Protein AF-A0A1Z9J5F0-F1 (afdb_monomer_lite)

pLDDT: mean 82.69, std 20.91, range [26.22, 98.06]

Radius of gyration: 30.13 Å; chains: 1; bounding box: 79×42×79 Å

Sequence (235 aa):
MGNRRIHLRPSEAAEQGWLNKGQLKAIGLMPGDETPVAGTVWQGQGWYAVFDPETCVPWQRLPGPAQKRRMECAERAKNLLAGDPVILDLETTGLGPSAEIVEIGAVDANGRVLMESLVCPVGAIELEATEVHGLSLEDVRTAPTWSELASDFASLIQDSPVVAYNVAFELRILKQTASLAGVESPVVGSSECVMDLFFALEWRAEAIRRLSVDLVGRCRCNVPCSFRAASQSPL

Secondary structure (DSSP, 8-state):
------SB-HHHHHHTT-B-HHHHHHTTEE--TT----EEEE-SS-EEEEB-GGGPEE---PPPHHHHHHHHHHHHHHHHHHT-PEEEEEEES-SSTT--EEEEEEE-TT--EEEEEE-B-SSPPPHHHHHHH---HHHHTTSPBHHHHHHHHHHHHTTS-EEETTHHHHHHHHHHHHHHHTSPPP---SEEEHHHHHHHH-S--HHHHHHHHHHHHS---SS------------

Foldseek 3Di:
DDDDDQADAPVRCVVVVWAFQVRQVVVQWHADPPFDFPGWHDDPVGIGTTGDSVSTDGHDDDDDPLRVLQVVLVVVVVVQLVQFAKEWDFQWLDQDLLIATQWIFIATLVLHTPDTFGAQAPDARDVVSCVQFVDHNVNRVPTHHCVVCVVVVLVSQVRHEYEYQAVVSVQSNQCSSCVRVVHDRRDHDHYDHLPSSPVSNPPDDPSSVCSVCSSVPPSDDPDPDPPDPPDPDDD

Structure (mmCIF, N/CA/C/O backbone):
data_AF-A0A1Z9J5F0-F1
#
_entry.id   AF-A0A1Z9J5F0-F1
#
loop_
_atom_site.group_PDB
_atom_site.id
_atom_site.type_symbol
_atom_site.label_atom_id
_atom_site.label_alt_id
_atom_site.label_comp_id
_atom_site.label_asym_id
_atom_site.label_entity_id
_atom_site.label_seq_id
_atom_site.pdbx_PDB_ins_code
_atom_site.Cartn_x
_atom_site.Cartn_y
_atom_site.Cartn_z
_atom_site.occupancy
_atom_site.B_iso_or_equiv
_atom_site.auth_seq_id
_atom_site.auth_comp_id
_atom_site.auth_asym_id
_atom_site.auth_atom_id
_atom_site.pdbx_PDB_model_num
ATOM 1 N N . MET A 1 1 ? 53.946 9.174 -46.819 1.00 49.88 1 MET A N 1
ATOM 2 C CA . MET A 1 1 ? 52.788 8.312 -46.493 1.00 49.88 1 MET A CA 1
ATOM 3 C C . MET A 1 1 ? 51.533 9.137 -46.717 1.00 49.88 1 MET A C 1
ATOM 5 O O . MET A 1 1 ? 51.409 10.186 -46.102 1.00 49.88 1 MET A O 1
ATOM 9 N N . GLY A 1 2 ? 50.696 8.758 -47.687 1.00 53.44 2 GLY A N 1
ATOM 10 C CA . GLY A 1 2 ? 49.498 9.525 -48.045 1.00 53.44 2 GLY A CA 1
ATOM 11 C C . GLY A 1 2 ? 48.495 9.556 -46.894 1.00 53.44 2 GLY A C 1
ATOM 12 O O . GLY A 1 2 ? 48.336 8.559 -46.193 1.00 53.44 2 GLY A O 1
ATOM 13 N N . ASN A 1 3 ? 47.848 10.703 -46.693 1.00 58.31 3 ASN A N 1
ATOM 14 C CA . ASN A 1 3 ? 46.854 10.905 -45.645 1.00 58.31 3 ASN A CA 1
ATOM 15 C C . ASN A 1 3 ? 45.679 9.935 -45.868 1.00 58.31 3 ASN A C 1
ATOM 17 O O . ASN A 1 3 ? 44.885 10.115 -46.795 1.00 58.31 3 ASN A O 1
ATOM 21 N N . ARG A 1 4 ? 45.621 8.850 -45.086 1.00 71.94 4 ARG A N 1
ATOM 22 C CA . ARG A 1 4 ? 44.588 7.821 -45.234 1.00 71.94 4 ARG A CA 1
ATOM 23 C C . ARG A 1 4 ? 43.290 8.402 -44.693 1.00 71.94 4 ARG A C 1
ATOM 25 O O . ARG A 1 4 ? 43.210 8.777 -43.527 1.00 71.94 4 ARG A O 1
ATOM 32 N N . ARG A 1 5 ? 42.287 8.519 -45.560 1.00 79.56 5 ARG A N 1
ATOM 33 C CA . ARG A 1 5 ? 40.969 9.025 -45.180 1.00 79.56 5 ARG A CA 1
ATOM 34 C C . ARG A 1 5 ? 40.379 8.101 -44.108 1.00 79.56 5 ARG A C 1
ATOM 36 O O . ARG A 1 5 ? 40.275 6.902 -44.337 1.00 79.56 5 ARG A O 1
ATOM 43 N N . ILE A 1 6 ? 40.037 8.667 -42.952 1.00 85.00 6 ILE A N 1
ATOM 44 C CA . ILE A 1 6 ? 39.535 7.923 -41.782 1.00 85.00 6 ILE A CA 1
ATOM 45 C C . ILE A 1 6 ? 38.056 7.545 -41.955 1.00 85.00 6 ILE A C 1
ATOM 47 O O . ILE A 1 6 ? 37.641 6.470 -41.535 1.00 85.00 6 ILE A O 1
ATOM 51 N N . HIS A 1 7 ? 37.270 8.417 -42.594 1.00 92.31 7 HIS A N 1
ATOM 52 C CA . HIS A 1 7 ? 35.833 8.235 -42.786 1.00 92.31 7 HIS A CA 1
ATOM 53 C C . HIS A 1 7 ? 35.480 7.960 -44.247 1.00 92.31 7 HIS A C 1
ATOM 55 O O . HIS A 1 7 ? 36.013 8.591 -45.165 1.00 92.31 7 HIS A O 1
ATOM 61 N N . LEU A 1 8 ? 34.521 7.066 -44.434 1.00 92.31 8 LEU A N 1
ATOM 62 C CA . LEU A 1 8 ? 33.893 6.750 -45.704 1.00 92.31 8 LEU A CA 1
ATOM 63 C C . LEU A 1 8 ? 32.935 7.865 -46.137 1.00 92.31 8 LEU A C 1
ATOM 65 O O . LEU A 1 8 ? 32.411 8.640 -45.327 1.00 92.31 8 LEU A O 1
ATOM 69 N N . ARG A 1 9 ? 32.666 7.913 -47.437 1.00 92.19 9 ARG A N 1
ATOM 70 C CA . ARG A 1 9 ? 31.506 8.592 -48.013 1.00 92.19 9 ARG A CA 1
ATOM 71 C C . ARG A 1 9 ? 30.262 7.719 -47.829 1.00 92.19 9 ARG A C 1
ATOM 73 O O . ARG A 1 9 ? 30.380 6.495 -47.817 1.00 92.19 9 ARG A O 1
ATOM 80 N N . PRO A 1 10 ? 29.058 8.312 -47.785 1.00 92.44 10 PRO A N 1
ATOM 81 C CA . PRO A 1 10 ? 27.820 7.536 -47.737 1.00 92.44 10 PRO A CA 1
ATOM 82 C C . PRO A 1 10 ? 27.694 6.506 -48.870 1.00 92.44 10 PRO A C 1
ATOM 84 O O . PRO A 1 10 ? 27.234 5.397 -48.629 1.00 92.44 10 PRO A O 1
ATOM 87 N N . SER A 1 11 ? 28.156 6.839 -50.081 1.00 93.12 11 SER A N 1
ATOM 88 C CA . SER A 1 11 ? 28.159 5.912 -51.221 1.00 93.12 11 SER A CA 1
ATOM 89 C C . SER A 1 11 ? 29.102 4.723 -51.017 1.00 93.12 11 SER A C 1
ATOM 91 O O . SER A 1 11 ? 28.722 3.601 -51.314 1.00 93.12 11 SER A O 1
ATOM 93 N N . GLU A 1 12 ? 30.292 4.955 -50.450 1.00 94.00 12 GLU A N 1
ATOM 94 C CA . GLU A 1 12 ? 31.290 3.907 -50.185 1.00 94.00 12 GLU A CA 1
ATOM 95 C C . GLU A 1 12 ? 30.763 2.893 -49.151 1.00 94.00 12 GLU A C 1
ATOM 97 O O . GLU A 1 12 ? 30.986 1.697 -49.292 1.00 94.00 12 GLU A O 1
ATOM 102 N N . ALA A 1 13 ? 30.020 3.347 -48.133 1.00 92.25 13 ALA A N 1
ATOM 103 C CA . ALA A 1 13 ? 29.360 2.446 -47.183 1.00 92.25 13 ALA A CA 1
ATOM 104 C C . ALA A 1 13 ? 28.174 1.691 -47.810 1.00 92.25 13 ALA A C 1
ATOM 106 O O . ALA A 1 13 ? 27.991 0.506 -47.538 1.00 92.25 13 ALA A O 1
ATOM 107 N N . ALA A 1 14 ? 27.393 2.354 -48.670 1.00 92.50 14 ALA A N 1
ATOM 108 C CA . ALA A 1 14 ? 26.256 1.741 -49.353 1.00 92.50 14 ALA A CA 1
ATOM 109 C C . ALA A 1 14 ? 26.679 0.650 -50.354 1.00 92.50 14 ALA A C 1
ATOM 111 O O . ALA A 1 14 ? 26.005 -0.370 -50.450 1.00 92.50 14 ALA A O 1
ATOM 112 N N . GLU A 1 15 ? 27.803 0.830 -51.056 1.00 95.75 15 GLU A N 1
ATOM 113 C CA . GLU A 1 15 ? 28.385 -0.182 -51.956 1.00 95.75 15 GLU A CA 1
ATOM 114 C C . GLU A 1 15 ? 28.770 -1.473 -51.218 1.00 95.75 15 GLU A C 1
ATOM 116 O O . GLU A 1 15 ? 28.642 -2.558 -51.779 1.00 95.75 15 GLU A O 1
ATOM 121 N N . GLN A 1 16 ? 29.187 -1.364 -49.953 1.00 94.81 16 GLN A N 1
ATOM 122 C CA . GLN A 1 16 ? 29.483 -2.507 -49.080 1.00 94.81 16 GLN A CA 1
ATOM 123 C C . GLN A 1 16 ? 28.228 -3.090 -48.406 1.00 94.81 16 GLN A C 1
ATOM 125 O O . GLN A 1 16 ? 28.328 -4.035 -47.631 1.00 94.81 16 GLN A O 1
ATOM 130 N N . GLY A 1 17 ? 27.046 -2.506 -48.636 1.00 95.56 17 GLY A N 1
ATOM 131 C CA . GLY A 1 17 ? 25.810 -2.896 -47.953 1.00 95.56 17 GLY A CA 1
ATOM 132 C C . GLY A 1 17 ? 25.781 -2.552 -46.459 1.00 95.56 17 GLY A C 1
ATOM 133 O O . GLY A 1 17 ? 24.906 -3.029 -45.739 1.00 95.56 17 GLY A O 1
ATOM 134 N N . TRP A 1 18 ? 26.710 -1.725 -45.969 1.00 97.44 18 TRP A N 1
ATOM 135 C CA . TRP A 1 18 ? 26.792 -1.376 -44.553 1.00 97.44 18 TRP A CA 1
ATOM 136 C C . TRP A 1 18 ? 25.775 -0.307 -44.175 1.00 97.44 18 TRP A C 1
ATOM 138 O O . TRP A 1 18 ? 25.607 0.708 -44.855 1.00 97.44 18 TRP A O 1
ATOM 148 N N . LEU A 1 19 ? 25.120 -0.518 -43.039 1.00 97.44 19 LEU A N 1
ATOM 149 C CA . LEU A 1 19 ? 23.975 0.267 -42.601 1.00 97.44 19 LEU A CA 1
ATOM 150 C C . LEU A 1 19 ? 24.259 0.967 -41.274 1.00 97.44 19 LEU A C 1
ATOM 152 O O . LEU A 1 19 ? 24.934 0.441 -40.390 1.00 97.44 19 LEU A O 1
ATOM 156 N N . ASN A 1 20 ? 23.710 2.166 -41.100 1.00 96.31 20 ASN A N 1
ATOM 157 C CA . ASN A 1 20 ? 23.696 2.823 -39.795 1.00 96.31 20 ASN A CA 1
ATOM 158 C C . ASN A 1 20 ? 22.591 2.244 -38.887 1.00 96.31 20 ASN A C 1
ATOM 160 O O . ASN A 1 20 ? 21.696 1.528 -39.336 1.00 96.31 20 ASN A O 1
ATOM 164 N N . LYS A 1 21 ? 22.605 2.606 -37.595 1.00 95.19 21 LYS A N 1
ATOM 165 C CA . LYS A 1 21 ? 21.620 2.113 -36.608 1.00 95.19 21 LYS A CA 1
ATOM 166 C C . LYS A 1 21 ? 20.159 2.371 -37.004 1.00 95.19 21 LYS A C 1
ATOM 168 O O . LYS A 1 21 ? 19.296 1.557 -36.693 1.00 95.19 21 LYS A O 1
ATOM 173 N N . GLY A 1 22 ? 19.866 3.489 -37.672 1.00 94.25 22 GLY A N 1
ATOM 174 C CA . GLY A 1 22 ? 18.510 3.819 -38.122 1.00 94.25 22 GLY A CA 1
ATOM 175 C C . GLY A 1 22 ? 18.033 2.914 -39.258 1.00 94.25 22 GLY A C 1
ATOM 176 O O . GLY A 1 22 ? 16.908 2.422 -39.219 1.00 94.25 22 GLY A O 1
ATOM 177 N N . GLN A 1 23 ? 18.907 2.650 -40.229 1.00 95.75 23 GLN A N 1
ATOM 178 C CA . GLN A 1 23 ? 18.643 1.742 -41.347 1.00 95.75 23 GLN A CA 1
ATOM 179 C C . GLN A 1 23 ? 18.509 0.286 -40.880 1.00 95.75 23 GLN A C 1
ATOM 181 O O . GLN A 1 23 ? 17.567 -0.389 -41.281 1.00 95.75 23 GLN A O 1
ATOM 186 N N . LEU A 1 24 ? 19.382 -0.172 -39.973 1.00 96.38 24 LEU A N 1
ATOM 187 C CA . LEU A 1 24 ? 19.285 -1.505 -39.361 1.00 96.38 24 LEU A CA 1
ATOM 188 C C . LEU A 1 24 ? 17.958 -1.681 -38.621 1.00 96.38 24 LEU A C 1
ATOM 190 O O . LEU A 1 24 ? 17.252 -2.666 -38.823 1.00 96.38 24 LEU A O 1
ATOM 194 N N . LYS A 1 25 ? 17.561 -0.680 -37.827 1.00 93.75 25 LYS A N 1
ATOM 195 C CA . LYS A 1 25 ? 16.287 -0.710 -37.104 1.00 93.75 25 LYS A CA 1
ATOM 196 C C . LYS A 1 25 ? 15.088 -0.854 -38.045 1.00 93.75 25 LYS A C 1
ATOM 198 O O . LYS A 1 25 ? 14.136 -1.548 -37.699 1.00 93.75 25 LYS A O 1
ATOM 203 N N . ALA A 1 26 ? 15.128 -0.217 -39.218 1.00 94.44 26 ALA A N 1
ATOM 204 C CA . ALA A 1 26 ? 14.057 -0.295 -40.212 1.00 94.44 26 ALA A CA 1
ATOM 205 C C . ALA A 1 26 ? 13.875 -1.708 -40.795 1.00 94.44 26 ALA A C 1
ATOM 207 O O . ALA A 1 26 ? 12.770 -2.052 -41.201 1.00 94.44 26 ALA A O 1
ATOM 208 N N . ILE A 1 27 ? 14.928 -2.532 -40.779 1.00 94.75 27 ILE A N 1
ATOM 209 C CA . ILE A 1 27 ? 14.895 -3.940 -41.206 1.00 94.75 27 ILE A CA 1
ATOM 210 C C . ILE A 1 27 ? 14.852 -4.921 -40.025 1.00 94.75 27 ILE A C 1
ATOM 212 O O . ILE A 1 27 ? 15.059 -6.117 -40.203 1.00 94.75 27 ILE A O 1
ATOM 216 N N . GLY A 1 28 ? 14.580 -4.431 -38.811 1.00 93.69 28 GLY A N 1
ATOM 217 C CA . GLY A 1 28 ? 14.465 -5.273 -37.622 1.00 93.69 28 GLY A CA 1
ATOM 218 C C . GLY A 1 28 ? 15.797 -5.817 -37.107 1.00 93.69 28 GLY A C 1
ATOM 219 O O . GLY A 1 28 ? 15.803 -6.865 -36.471 1.00 93.69 28 GLY A O 1
ATOM 220 N N . LEU A 1 29 ? 16.909 -5.117 -37.346 1.00 96.00 29 LEU A N 1
ATOM 221 C CA . LEU A 1 29 ? 18.244 -5.453 -36.843 1.00 96.00 29 LEU A CA 1
ATOM 222 C C . LEU A 1 29 ? 18.824 -4.328 -35.974 1.00 96.00 29 LEU A C 1
ATOM 224 O O . LEU A 1 29 ? 18.403 -3.171 -36.037 1.00 96.00 29 LEU A O 1
ATOM 228 N N . MET A 1 30 ? 19.810 -4.662 -35.147 1.00 95.94 30 MET A N 1
ATOM 229 C CA . MET A 1 30 ? 20.590 -3.705 -34.360 1.00 95.94 30 MET A CA 1
ATOM 230 C C . MET A 1 30 ? 21.989 -4.283 -34.094 1.00 95.94 30 MET A C 1
ATOM 232 O O . MET A 1 30 ? 22.104 -5.499 -33.938 1.00 95.94 30 MET A O 1
ATOM 236 N N . PRO A 1 31 ? 23.055 -3.466 -34.005 1.00 95.19 31 PRO A N 1
ATOM 237 C CA . PRO A 1 31 ? 24.319 -3.952 -33.462 1.00 95.19 31 PRO A CA 1
ATOM 238 C C . PRO A 1 31 ? 24.122 -4.368 -31.997 1.00 95.19 31 PRO A C 1
ATOM 240 O O . PRO A 1 31 ? 23.564 -3.598 -31.210 1.00 95.19 31 PRO A O 1
ATOM 243 N N . GLY A 1 32 ? 24.551 -5.582 -31.657 1.00 90.38 32 GLY A N 1
ATOM 244 C CA . GLY A 1 32 ? 24.649 -6.057 -30.279 1.00 90.38 32 GLY A C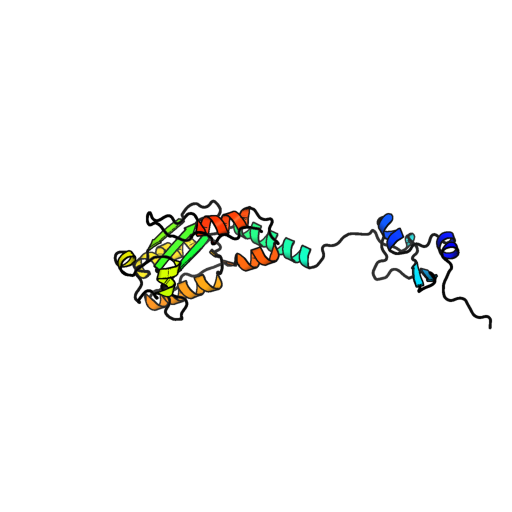A 1
ATOM 245 C C . GLY A 1 32 ? 25.894 -5.506 -29.583 1.00 90.38 32 GLY A C 1
ATOM 246 O O . GLY A 1 32 ? 26.683 -4.779 -30.189 1.00 90.38 32 GLY A O 1
ATOM 247 N N . ASP A 1 33 ? 26.083 -5.876 -28.317 1.00 89.38 33 ASP A N 1
ATOM 248 C CA . ASP A 1 33 ? 27.192 -5.368 -27.495 1.00 89.38 33 ASP A CA 1
ATOM 249 C C . ASP A 1 33 ? 28.576 -5.740 -28.063 1.00 89.38 33 ASP A C 1
ATOM 251 O O . ASP A 1 33 ? 29.526 -4.973 -27.926 1.00 89.38 33 ASP A O 1
ATOM 255 N N . GLU A 1 34 ? 28.673 -6.876 -28.763 1.00 92.50 34 GLU A N 1
ATOM 256 C CA . GLU A 1 34 ? 29.910 -7.378 -29.380 1.00 92.50 34 GLU A CA 1
ATOM 257 C C . GLU A 1 34 ? 29.986 -7.143 -30.900 1.00 92.50 34 GLU A C 1
ATOM 259 O O . GLU A 1 34 ? 30.970 -7.523 -31.536 1.00 92.50 34 GLU A O 1
ATOM 264 N N . THR A 1 35 ? 28.969 -6.524 -31.516 1.00 94.38 35 THR A N 1
ATOM 265 C CA . THR A 1 35 ? 28.955 -6.324 -32.972 1.00 94.38 35 THR A CA 1
ATOM 266 C C . THR A 1 35 ? 30.050 -5.325 -33.380 1.00 94.38 35 THR A C 1
ATOM 268 O O . THR A 1 35 ? 30.014 -4.166 -32.948 1.00 94.38 35 THR A O 1
ATOM 271 N N . PRO A 1 36 ? 31.010 -5.717 -34.242 1.00 95.00 36 PRO A N 1
ATOM 272 C CA . PRO A 1 36 ? 32.092 -4.832 -34.647 1.00 95.00 36 PRO A CA 1
ATOM 273 C C . PRO A 1 36 ? 31.575 -3.691 -35.529 1.00 95.00 36 PRO A C 1
ATOM 275 O O . PRO A 1 36 ? 30.718 -3.872 -36.394 1.00 95.00 36 PRO A O 1
ATOM 278 N N . VAL A 1 37 ? 32.141 -2.498 -35.346 1.00 96.56 37 VAL A N 1
ATOM 279 C CA . VAL A 1 37 ? 31.910 -1.377 -36.264 1.00 96.56 37 VAL A CA 1
ATOM 280 C C . VAL A 1 37 ? 32.623 -1.682 -37.581 1.00 96.56 37 VAL A C 1
ATOM 282 O O . VAL A 1 37 ? 33.851 -1.749 -37.612 1.00 96.56 37 VAL A O 1
ATOM 285 N N . ALA A 1 38 ? 31.864 -1.833 -38.667 1.00 95.56 38 ALA A N 1
ATOM 286 C CA . ALA A 1 38 ? 32.417 -2.113 -39.992 1.00 95.56 38 ALA A CA 1
ATOM 287 C C . ALA A 1 38 ? 33.147 -0.889 -40.577 1.00 95.56 38 ALA A C 1
ATOM 289 O O . ALA A 1 38 ? 34.174 -1.011 -41.243 1.00 95.56 38 ALA A O 1
ATOM 290 N N . GLY A 1 39 ? 32.659 0.316 -40.266 1.00 95.19 39 GLY A N 1
ATOM 291 C CA . GLY A 1 39 ? 33.312 1.564 -40.644 1.00 95.19 39 GLY A CA 1
ATOM 292 C C . GLY A 1 39 ? 32.640 2.802 -40.059 1.00 95.19 39 GLY A C 1
ATOM 293 O O . GLY A 1 39 ? 31.664 2.726 -39.313 1.00 95.19 39 GLY A O 1
ATOM 294 N N . THR A 1 40 ? 33.156 3.976 -40.422 1.00 97.00 40 THR A N 1
ATOM 295 C CA . THR A 1 40 ? 32.545 5.264 -40.065 1.00 97.00 40 THR A CA 1
ATOM 296 C C . THR A 1 40 ? 32.342 6.117 -41.309 1.00 97.00 40 THR A C 1
ATOM 298 O O . THR A 1 40 ? 33.193 6.122 -42.192 1.00 97.00 40 THR A O 1
ATOM 301 N N . VAL A 1 41 ? 31.225 6.838 -41.387 1.00 96.12 41 VAL A N 1
ATOM 302 C CA . VAL A 1 41 ? 30.854 7.700 -42.520 1.00 96.12 41 VAL A CA 1
ATOM 303 C C . VAL A 1 41 ? 30.813 9.153 -42.068 1.00 96.12 41 VAL A C 1
ATOM 305 O O . VAL A 1 41 ? 30.230 9.447 -41.028 1.00 96.12 41 VAL A O 1
ATOM 308 N N . TRP A 1 42 ? 31.393 10.069 -42.848 1.00 94.62 42 TRP A N 1
ATOM 309 C CA . TRP A 1 42 ? 31.331 11.513 -42.582 1.00 94.62 42 TRP A CA 1
ATOM 310 C C . TRP A 1 42 ? 30.080 12.149 -43.205 1.00 94.62 42 TRP A C 1
ATOM 312 O O . TRP A 1 42 ? 29.775 11.912 -44.373 1.00 94.62 42 TRP A O 1
ATOM 322 N N . GLN A 1 43 ? 29.389 13.008 -42.452 1.00 90.88 43 GLN A N 1
ATOM 323 C CA . GLN A 1 43 ? 28.148 13.690 -42.854 1.00 90.88 43 GLN A CA 1
ATOM 324 C C . GLN A 1 43 ? 28.244 15.226 -42.808 1.00 90.88 43 GLN A C 1
ATOM 326 O O . GLN A 1 43 ? 27.267 15.925 -42.555 1.00 90.88 43 GLN A O 1
ATOM 331 N N . GLY A 1 44 ? 29.438 15.778 -43.013 1.00 88.75 44 GLY A N 1
ATOM 332 C CA . GLY A 1 44 ? 29.661 17.227 -43.069 1.00 88.75 44 GLY A CA 1
ATOM 333 C C . GLY A 1 44 ? 29.932 17.857 -41.704 1.00 88.75 44 GLY A C 1
ATOM 334 O O . GLY A 1 44 ? 30.938 18.543 -41.561 1.00 88.75 44 GLY A O 1
ATOM 335 N N . GLN A 1 45 ? 29.086 17.590 -40.704 1.00 88.56 45 GLN A N 1
ATOM 336 C CA . GLN A 1 45 ? 29.215 18.135 -39.336 1.00 88.56 45 GLN A CA 1
ATOM 337 C C . GLN A 1 45 ? 29.639 17.097 -38.282 1.00 88.56 45 GLN A C 1
ATOM 339 O O . GLN A 1 45 ? 29.660 17.382 -37.089 1.00 88.56 45 GLN A O 1
ATOM 344 N N . GLY A 1 46 ? 29.968 15.882 -38.711 1.00 91.06 46 GLY A N 1
ATOM 345 C CA . GLY A 1 46 ? 30.372 14.790 -37.834 1.00 91.06 46 GLY A CA 1
ATOM 346 C C . GLY A 1 46 ? 30.419 13.470 -38.588 1.00 91.06 46 GLY A C 1
ATOM 347 O O . GLY A 1 46 ? 30.256 13.441 -39.810 1.00 91.06 46 GLY A O 1
ATOM 348 N N . TRP A 1 47 ? 30.614 12.377 -37.859 1.00 94.56 47 TRP A N 1
ATOM 349 C CA . TRP A 1 47 ? 30.609 11.025 -38.406 1.00 94.56 47 TRP A CA 1
ATOM 350 C C . TRP A 1 47 ? 29.621 10.123 -37.664 1.00 94.56 47 TRP A C 1
ATOM 352 O O . TRP A 1 47 ? 29.245 10.401 -36.527 1.00 94.56 47 TRP A O 1
ATOM 362 N N . TYR A 1 48 ? 29.212 9.031 -38.307 1.00 95.38 48 TYR A N 1
ATOM 363 C CA . TYR A 1 48 ? 28.425 7.963 -37.690 1.00 95.38 48 TYR A CA 1
ATOM 364 C C . TYR A 1 48 ? 29.004 6.589 -38.029 1.00 95.38 48 TYR A C 1
ATOM 366 O O . TYR A 1 48 ? 29.653 6.413 -39.059 1.00 95.38 48 TYR A O 1
ATOM 374 N N . ALA A 1 49 ? 28.780 5.615 -37.148 1.00 96.94 49 ALA A N 1
ATOM 375 C CA . ALA A 1 49 ? 29.174 4.228 -37.370 1.00 96.94 49 ALA A CA 1
ATOM 376 C C . ALA A 1 49 ? 28.203 3.520 -38.326 1.00 96.94 49 ALA A C 1
ATOM 378 O O . ALA A 1 49 ? 26.984 3.711 -38.239 1.00 96.94 49 ALA A O 1
ATOM 379 N N . VAL A 1 50 ? 28.755 2.677 -39.194 1.00 97.19 50 VAL A N 1
ATOM 380 C CA . VAL A 1 50 ? 28.015 1.727 -40.028 1.00 97.19 50 VAL A CA 1
ATOM 381 C C . VAL A 1 50 ? 28.442 0.305 -39.686 1.00 97.19 50 VAL A C 1
ATOM 383 O O . VAL A 1 50 ? 29.576 0.072 -39.259 1.00 97.19 50 VAL A O 1
ATOM 386 N N . PHE A 1 51 ? 27.518 -0.630 -39.850 1.00 97.94 51 PHE A N 1
ATOM 387 C CA . PHE A 1 51 ? 27.678 -2.028 -39.479 1.00 97.94 51 PHE A CA 1
ATOM 388 C C . PHE A 1 51 ? 27.259 -2.916 -40.640 1.00 97.94 51 PHE A C 1
ATOM 390 O O . PHE A 1 51 ? 26.394 -2.545 -41.437 1.00 97.94 51 PHE A O 1
ATOM 397 N N . ASP A 1 52 ? 27.858 -4.096 -40.695 1.00 97.25 52 ASP A N 1
ATOM 398 C CA . ASP A 1 52 ? 27.429 -5.154 -41.591 1.00 97.25 52 ASP A CA 1
ATOM 399 C C . ASP A 1 52 ? 26.148 -5.805 -41.031 1.00 97.25 52 ASP A C 1
ATOM 401 O O . ASP A 1 52 ? 26.184 -6.311 -39.898 1.00 97.25 52 ASP A O 1
ATOM 405 N N . PRO A 1 53 ? 25.015 -5.790 -41.763 1.00 96.44 53 PRO A N 1
ATOM 406 C CA . PRO A 1 53 ? 23.778 -6.427 -41.320 1.00 96.44 53 PRO A CA 1
ATOM 407 C C . PRO A 1 53 ? 23.938 -7.906 -40.951 1.00 96.44 53 PRO A C 1
ATOM 409 O O . PRO A 1 53 ? 23.245 -8.358 -40.042 1.00 96.44 53 PRO A O 1
ATOM 412 N N . GLU A 1 54 ? 24.861 -8.642 -41.581 1.00 95.44 54 GLU A N 1
ATOM 413 C CA . GLU A 1 54 ? 25.100 -10.066 -41.290 1.00 95.44 54 GLU A CA 1
ATOM 414 C C . GLU A 1 54 ? 25.684 -10.294 -39.887 1.00 95.44 54 GLU A C 1
ATOM 416 O O . GLU A 1 54 ? 25.498 -11.351 -39.289 1.00 95.44 54 GLU A O 1
ATOM 421 N N . THR A 1 55 ? 26.356 -9.282 -39.334 1.00 95.62 55 THR A N 1
ATOM 422 C CA . THR A 1 55 ? 26.942 -9.310 -37.981 1.00 95.62 55 THR A CA 1
ATOM 423 C C . THR A 1 55 ? 26.014 -8.739 -36.905 1.00 95.62 55 THR A C 1
ATOM 425 O O . THR A 1 55 ? 26.347 -8.737 -35.714 1.00 95.62 55 THR A O 1
ATOM 428 N N . CYS A 1 56 ? 24.860 -8.208 -37.312 1.00 95.50 56 CYS A N 1
ATOM 429 C CA . CYS A 1 56 ? 23.884 -7.602 -36.417 1.00 95.50 56 CYS A CA 1
ATOM 430 C C . CYS A 1 56 ? 22.897 -8.643 -35.882 1.00 95.50 56 CYS A C 1
ATOM 432 O O . CYS A 1 56 ? 22.666 -9.692 -36.478 1.00 95.50 56 CYS A O 1
ATOM 434 N N . VAL A 1 57 ? 22.266 -8.324 -34.754 1.00 94.12 57 VAL A N 1
ATOM 435 C CA . VAL A 1 57 ? 21.275 -9.195 -34.115 1.00 94.12 57 VAL A CA 1
ATOM 436 C C . VAL A 1 57 ? 19.853 -8.699 -34.388 1.00 94.12 57 VAL A C 1
ATOM 438 O O . VAL A 1 57 ? 19.657 -7.497 -34.606 1.00 94.12 57 VAL A O 1
ATOM 441 N N . PRO A 1 58 ? 18.836 -9.583 -34.345 1.00 94.62 58 PRO A N 1
ATOM 442 C CA . PRO A 1 58 ? 17.438 -9.174 -34.399 1.00 94.62 58 PRO A CA 1
ATOM 443 C C . PRO A 1 58 ? 17.128 -8.092 -33.363 1.00 94.62 58 PRO A C 1
ATOM 445 O O . PRO A 1 58 ? 17.370 -8.256 -32.166 1.00 94.62 58 PRO A O 1
ATOM 448 N N . TRP A 1 59 ? 16.575 -6.971 -33.819 1.00 89.94 59 TRP A N 1
ATOM 449 C CA . TRP A 1 59 ? 16.182 -5.884 -32.942 1.00 89.94 59 TRP A CA 1
ATOM 450 C C . TRP A 1 59 ? 14.954 -6.290 -32.138 1.00 89.94 59 TRP A C 1
ATOM 452 O O . TRP A 1 59 ? 13.846 -6.413 -32.662 1.00 89.94 59 TRP A O 1
ATOM 462 N N . GLN A 1 60 ? 15.150 -6.444 -30.833 1.00 84.62 60 GLN A N 1
ATOM 463 C CA . GLN A 1 60 ? 14.073 -6.654 -29.881 1.00 84.62 60 GLN A CA 1
ATOM 464 C C . GLN A 1 60 ? 13.912 -5.413 -29.011 1.00 84.62 60 GLN A C 1
ATOM 466 O O . GLN A 1 60 ? 14.860 -4.919 -28.397 1.00 84.62 60 GLN A O 1
ATOM 471 N N . ARG A 1 61 ? 12.684 -4.896 -28.931 1.00 81.12 61 ARG A N 1
ATOM 472 C CA . ARG A 1 61 ? 12.368 -3.811 -28.004 1.00 81.12 61 ARG A CA 1
ATOM 473 C C . ARG A 1 61 ? 12.189 -4.388 -26.603 1.00 81.12 61 ARG A C 1
ATOM 475 O O . ARG A 1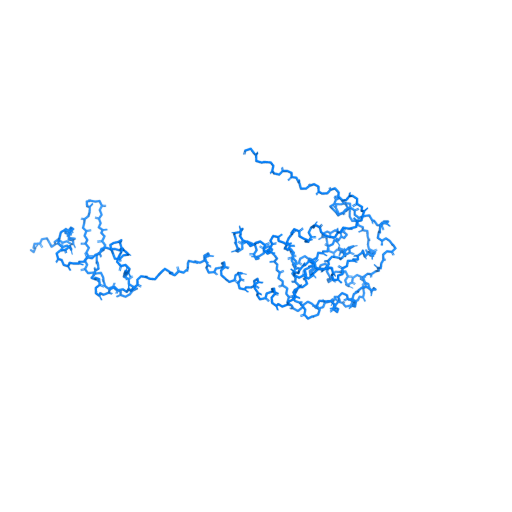 61 ? 11.106 -4.851 -26.256 1.00 81.12 61 ARG A O 1
ATOM 482 N N . LEU A 1 62 ? 13.239 -4.316 -25.794 1.00 81.75 62 LEU A N 1
ATOM 483 C CA . LEU A 1 62 ? 13.155 -4.649 -24.376 1.00 81.75 62 LEU A CA 1
ATOM 484 C C . LEU A 1 62 ? 12.452 -3.534 -23.580 1.00 81.75 62 LEU A C 1
ATOM 486 O O . LEU A 1 62 ? 12.568 -2.352 -23.924 1.00 81.75 62 LEU A O 1
ATOM 490 N N . PRO A 1 63 ? 11.722 -3.887 -22.510 1.00 84.38 63 PRO A N 1
ATOM 491 C CA . PRO A 1 63 ? 11.068 -2.913 -21.652 1.00 84.38 63 PRO A CA 1
ATOM 492 C C . PRO A 1 63 ? 12.108 -2.054 -20.929 1.00 84.38 63 PRO A C 1
ATOM 494 O O . PRO A 1 63 ? 13.029 -2.566 -20.285 1.00 84.38 63 PRO A O 1
ATOM 497 N N . GLY A 1 64 ? 11.940 -0.734 -21.007 1.00 86.12 64 GLY A N 1
ATOM 498 C CA . GLY A 1 64 ? 12.751 0.203 -20.229 1.00 86.12 64 GLY A CA 1
ATOM 499 C C . GLY A 1 64 ? 12.455 0.108 -18.722 1.00 86.12 64 GLY A C 1
ATOM 500 O O . GLY A 1 64 ? 11.446 -0.484 -18.332 1.00 86.12 64 GLY A O 1
ATOM 501 N N . PRO A 1 65 ? 13.269 0.735 -17.852 1.00 84.19 65 PRO A N 1
ATOM 502 C CA . PRO A 1 65 ? 13.117 0.636 -16.395 1.00 84.19 65 PRO A CA 1
ATOM 503 C C . PRO A 1 65 ? 11.718 0.997 -15.873 1.00 84.19 65 PRO A C 1
ATOM 505 O O . PRO A 1 65 ? 11.167 0.284 -15.043 1.00 84.19 65 PRO A O 1
ATOM 508 N N . ALA A 1 66 ? 11.099 2.058 -16.401 1.00 79.50 66 ALA A N 1
ATOM 509 C CA . ALA A 1 66 ? 9.737 2.442 -16.020 1.00 79.50 66 ALA A CA 1
ATOM 510 C C . ALA A 1 66 ? 8.689 1.389 -16.418 1.00 79.50 66 ALA A C 1
ATOM 512 O O . ALA A 1 66 ? 7.746 1.132 -15.677 1.00 79.50 66 ALA A O 1
ATOM 513 N N . GLN A 1 67 ? 8.868 0.746 -17.577 1.00 78.38 67 GLN A N 1
ATOM 514 C CA . GLN A 1 67 ? 7.985 -0.332 -18.011 1.00 78.38 67 GLN A CA 1
ATOM 515 C C . GLN A 1 67 ? 8.161 -1.577 -17.136 1.00 78.38 67 GLN A C 1
ATOM 517 O O . GLN A 1 67 ? 7.163 -2.205 -16.806 1.00 78.38 67 GLN A O 1
ATOM 522 N N . LYS A 1 68 ? 9.394 -1.903 -16.722 1.00 83.81 68 LYS A N 1
ATOM 523 C CA . LYS A 1 68 ? 9.661 -2.997 -15.773 1.00 83.81 68 LYS A CA 1
ATOM 524 C C . LYS A 1 68 ? 8.963 -2.777 -14.433 1.00 83.81 68 LYS A C 1
ATOM 526 O O . LYS A 1 68 ? 8.184 -3.634 -14.037 1.00 83.81 68 LYS A O 1
ATOM 531 N N . ARG A 1 69 ? 9.114 -1.591 -13.832 1.00 79.62 69 ARG A N 1
ATOM 532 C CA . ARG A 1 69 ? 8.412 -1.233 -12.585 1.00 79.62 69 ARG A CA 1
ATOM 533 C C . ARG A 1 69 ? 6.893 -1.366 -12.702 1.00 79.62 69 ARG A C 1
ATOM 535 O O . ARG A 1 69 ? 6.259 -1.946 -11.832 1.00 79.62 69 ARG A O 1
ATOM 542 N N . ARG A 1 70 ? 6.306 -0.892 -13.808 1.00 76.81 70 ARG A N 1
ATOM 543 C CA . ARG A 1 70 ? 4.866 -1.063 -14.072 1.00 76.81 70 ARG A CA 1
ATOM 544 C C . ARG A 1 70 ? 4.450 -2.530 -14.118 1.00 76.81 70 ARG A C 1
ATOM 546 O O . ARG A 1 70 ? 3.407 -2.877 -13.578 1.00 76.81 70 ARG A O 1
ATOM 553 N N . MET A 1 71 ? 5.238 -3.381 -14.775 1.00 80.38 71 MET A N 1
ATOM 554 C CA . MET A 1 71 ? 4.946 -4.815 -14.859 1.00 80.38 71 MET A CA 1
ATOM 555 C C . MET A 1 71 ? 5.049 -5.489 -13.488 1.00 80.38 71 MET A C 1
ATOM 557 O O . MET A 1 71 ? 4.162 -6.257 -13.138 1.00 80.38 71 MET A O 1
ATOM 561 N N . GLU A 1 72 ? 6.070 -5.156 -12.699 1.00 82.56 72 GLU A N 1
ATOM 562 C CA . GLU A 1 72 ? 6.236 -5.655 -11.327 1.00 82.56 72 GLU A CA 1
ATOM 563 C C . GLU A 1 72 ? 5.057 -5.251 -10.432 1.00 82.56 72 GLU A C 1
ATOM 565 O O . GLU A 1 72 ? 4.484 -6.092 -9.744 1.00 82.56 72 GLU A O 1
ATOM 570 N N . CYS A 1 73 ? 4.630 -3.988 -10.481 1.00 79.06 73 CYS A N 1
ATOM 571 C CA . CYS A 1 73 ? 3.488 -3.522 -9.694 1.00 79.06 73 CYS A CA 1
ATOM 572 C C . CYS A 1 73 ? 2.155 -4.093 -10.175 1.00 79.06 73 CYS A C 1
ATOM 574 O O . CYS A 1 73 ? 1.296 -4.397 -9.352 1.00 79.06 73 CYS A O 1
ATOM 576 N N . ALA A 1 74 ? 1.982 -4.297 -11.484 1.00 77.69 74 ALA A N 1
ATOM 577 C CA . ALA A 1 74 ? 0.809 -4.985 -12.009 1.00 77.69 74 ALA A CA 1
ATOM 578 C C . ALA A 1 74 ? 0.756 -6.439 -11.524 1.00 77.69 74 ALA A C 1
ATOM 580 O O . ALA A 1 74 ? -0.317 -6.930 -11.190 1.00 77.69 74 ALA A O 1
ATOM 581 N N . GLU A 1 75 ? 1.900 -7.120 -11.459 1.00 82.50 75 GLU A N 1
ATOM 582 C CA . GLU A 1 75 ? 1.968 -8.491 -10.959 1.00 82.50 75 GLU A CA 1
ATOM 583 C C . GLU A 1 75 ? 1.691 -8.571 -9.456 1.00 82.50 75 GLU A C 1
ATOM 585 O O . GLU A 1 75 ? 0.882 -9.391 -9.028 1.00 82.50 75 GLU A O 1
ATOM 590 N N . ARG A 1 76 ? 2.258 -7.654 -8.661 1.00 83.19 76 ARG A N 1
ATOM 591 C CA . ARG A 1 76 ? 1.916 -7.510 -7.236 1.00 83.19 76 ARG A CA 1
ATOM 592 C C . ARG A 1 76 ? 0.418 -7.294 -7.035 1.00 83.19 76 ARG A C 1
ATOM 594 O O . ARG A 1 76 ? -0.192 -7.998 -6.239 1.00 83.19 76 ARG A O 1
ATOM 601 N N . ALA A 1 77 ? -0.191 -6.389 -7.803 1.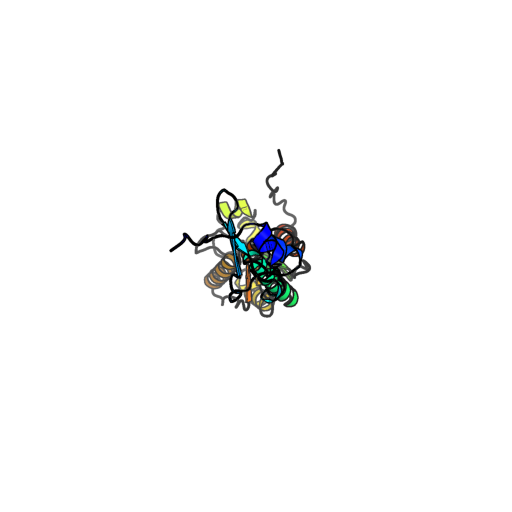00 79.94 77 ALA A N 1
ATOM 602 C CA . ALA A 1 77 ? -1.626 -6.128 -7.728 1.00 79.94 77 ALA A CA 1
ATOM 603 C C . ALA A 1 77 ? -2.474 -7.364 -8.076 1.00 79.94 77 ALA A C 1
ATOM 605 O O . ALA A 1 77 ? -3.474 -7.621 -7.412 1.00 79.94 77 ALA A O 1
ATOM 606 N N . LYS A 1 78 ? -2.081 -8.161 -9.079 1.00 79.50 78 LYS A N 1
ATOM 607 C CA . LYS A 1 78 ? -2.772 -9.426 -9.385 1.00 79.50 78 LYS A CA 1
ATOM 608 C C . LYS A 1 78 ? -2.663 -10.427 -8.241 1.00 79.50 78 LYS A C 1
ATOM 610 O O . LYS A 1 78 ? -3.667 -11.033 -7.891 1.00 79.50 78 LYS A O 1
ATOM 615 N N . ASN A 1 79 ? -1.469 -10.589 -7.673 1.00 84.31 79 ASN A N 1
ATOM 616 C CA . ASN A 1 79 ? -1.243 -11.518 -6.567 1.00 84.31 79 ASN A CA 1
ATOM 617 C C . ASN A 1 79 ? -2.052 -11.120 -5.332 1.00 84.31 79 ASN A C 1
ATOM 619 O O . ASN A 1 79 ? -2.621 -11.989 -4.683 1.00 84.31 79 ASN A O 1
ATOM 623 N N . LEU A 1 80 ? -2.167 -9.816 -5.061 1.00 84.25 80 LEU A N 1
ATOM 624 C CA . LEU A 1 80 ? -3.038 -9.308 -4.004 1.00 84.25 80 LEU A CA 1
ATOM 625 C C . LEU A 1 80 ? -4.492 -9.689 -4.238 1.00 84.25 80 LEU A C 1
ATOM 627 O O . LEU A 1 80 ? -5.108 -10.263 -3.355 1.00 84.25 80 LEU A O 1
ATOM 631 N N . LEU A 1 81 ? -5.025 -9.410 -5.431 1.00 81.00 81 LEU A N 1
ATOM 632 C CA . LEU A 1 81 ? -6.416 -9.726 -5.767 1.00 81.00 81 LEU A CA 1
ATOM 633 C C . LEU A 1 81 ? -6.708 -11.232 -5.751 1.00 81.00 81 LEU A C 1
ATOM 635 O O . LEU A 1 81 ? -7.841 -11.619 -5.497 1.00 81.00 81 LEU A O 1
ATOM 639 N N . ALA A 1 82 ? -5.709 -12.072 -6.028 1.00 84.00 82 ALA A N 1
ATOM 640 C CA . ALA A 1 82 ? -5.832 -13.526 -5.957 1.00 84.00 82 ALA A CA 1
ATOM 641 C C . ALA A 1 82 ? -5.789 -14.078 -4.520 1.00 84.00 82 ALA A C 1
ATOM 643 O O . ALA A 1 82 ? -6.128 -15.240 -4.320 1.00 84.00 82 ALA A O 1
ATOM 644 N N . GLY A 1 83 ? -5.344 -13.276 -3.550 1.00 87.69 83 GLY A N 1
ATOM 645 C CA . GLY A 1 83 ? -5.228 -13.656 -2.144 1.00 87.69 83 GLY A CA 1
ATOM 646 C C . GLY A 1 83 ? -6.399 -13.212 -1.270 1.00 87.69 83 GLY A C 1
ATOM 647 O O . GLY A 1 83 ? -6.224 -13.183 -0.062 1.00 87.69 83 GLY A O 1
ATOM 648 N N . ASP A 1 84 ? -7.539 -12.823 -1.853 1.00 90.25 84 ASP A N 1
ATOM 649 C CA . ASP A 1 84 ? -8.725 -12.337 -1.127 1.00 90.25 84 ASP A CA 1
ATOM 650 C C . ASP A 1 84 ? -8.378 -11.255 -0.080 1.00 90.25 84 ASP A C 1
ATOM 652 O O . ASP A 1 84 ? -8.492 -11.477 1.130 1.00 90.25 84 ASP A O 1
ATOM 656 N N . PRO A 1 85 ? -7.901 -10.079 -0.530 1.00 92.06 85 PRO A N 1
ATOM 657 C CA . PRO A 1 85 ? -7.360 -9.067 0.359 1.00 92.06 85 PRO A CA 1
ATOM 658 C C . PRO A 1 85 ? -8.464 -8.398 1.177 1.00 92.06 85 PRO A C 1
ATOM 660 O O . PRO A 1 85 ? -9.561 -8.139 0.673 1.00 92.06 85 PRO A O 1
ATOM 663 N N . VAL A 1 86 ? -8.119 -8.042 2.413 1.00 94.38 86 VAL A N 1
ATOM 664 C CA . VAL A 1 86 ? -8.918 -7.155 3.257 1.00 94.38 86 VAL A CA 1
ATOM 665 C C . VAL A 1 86 ? -8.441 -5.735 3.025 1.00 94.38 86 VAL A C 1
ATOM 667 O O . VAL A 1 86 ? -7.278 -5.403 3.255 1.00 94.38 86 VAL A O 1
ATOM 670 N N . ILE A 1 87 ? -9.348 -4.893 2.557 1.00 92.62 87 ILE A N 1
ATOM 671 C CA . ILE A 1 87 ? -9.087 -3.485 2.310 1.00 92.62 87 ILE A CA 1
ATOM 672 C C . ILE A 1 87 ? -9.538 -2.714 3.534 1.00 92.62 87 ILE A C 1
ATOM 674 O O . ILE A 1 87 ? -10.718 -2.753 3.875 1.00 92.62 87 ILE A O 1
ATOM 678 N N . LEU A 1 88 ? -8.584 -2.064 4.188 1.00 93.62 88 LEU A N 1
ATOM 679 C CA . LEU A 1 88 ? -8.734 -1.478 5.506 1.00 93.62 88 LEU A CA 1
ATOM 680 C C . LEU A 1 88 ? -8.673 0.048 5.436 1.00 93.62 88 LEU A C 1
ATOM 682 O O . LEU A 1 88 ? -7.759 0.609 4.829 1.00 93.62 88 LEU A O 1
ATOM 686 N N . ASP A 1 89 ? -9.621 0.670 6.123 1.00 91.25 89 ASP A N 1
ATOM 687 C CA . ASP A 1 89 ? -9.647 2.081 6.491 1.00 91.25 89 ASP A CA 1
ATOM 688 C C . ASP A 1 89 ? -9.813 2.184 8.002 1.00 91.25 89 ASP A C 1
ATOM 690 O O . ASP A 1 89 ? -10.606 1.440 8.592 1.00 91.25 89 ASP A O 1
ATOM 694 N N . LEU A 1 90 ? -9.080 3.098 8.629 1.00 94.25 90 LEU A N 1
ATOM 695 C CA . LEU A 1 90 ? -9.206 3.374 10.054 1.00 94.25 90 LEU A CA 1
ATOM 696 C C . LEU A 1 90 ? -9.324 4.877 10.263 1.00 94.25 90 LEU A C 1
ATOM 698 O O . LEU A 1 90 ? -8.401 5.616 9.918 1.00 94.25 90 LEU A O 1
ATOM 702 N N . GLU A 1 91 ? -10.397 5.302 10.923 1.00 96.06 91 GLU A N 1
ATOM 703 C CA . GLU A 1 91 ? -10.453 6.647 11.490 1.00 96.06 91 GLU A CA 1
ATOM 704 C C . GLU A 1 91 ? -9.881 6.630 12.897 1.00 96.06 91 GLU A C 1
ATOM 706 O O . GLU A 1 91 ? -9.973 5.636 13.628 1.00 96.06 91 GLU A O 1
ATOM 711 N N . THR A 1 92 ? -9.252 7.735 13.285 1.00 96.69 92 THR A N 1
ATOM 712 C CA . THR A 1 92 ? -8.437 7.778 14.500 1.00 96.69 92 THR A CA 1
ATOM 713 C C . THR A 1 92 ? -8.685 9.025 15.320 1.00 96.69 92 THR A C 1
ATOM 715 O O . THR A 1 92 ? -9.090 10.054 14.797 1.00 96.69 92 THR A O 1
ATOM 718 N N . THR A 1 93 ? -8.369 8.963 16.611 1.00 97.00 93 THR A N 1
ATOM 719 C CA . THR A 1 93 ? -8.433 10.124 17.505 1.00 97.00 93 THR A CA 1
ATOM 720 C C . THR A 1 93 ? -7.457 11.245 17.132 1.00 97.00 93 THR A C 1
ATOM 722 O O . THR A 1 93 ? -7.569 12.334 17.686 1.00 97.00 93 THR A O 1
ATOM 725 N N . GLY A 1 94 ? -6.499 11.002 16.230 1.00 95.06 94 GLY A N 1
ATOM 726 C CA . GLY A 1 94 ? -5.455 11.944 15.836 1.00 95.06 94 GLY A CA 1
ATOM 727 C C . GLY A 1 94 ? -4.314 11.258 15.084 1.00 95.06 94 GLY A C 1
ATOM 728 O O . GLY A 1 94 ? -4.366 10.075 14.765 1.00 95.06 94 GLY A O 1
ATOM 729 N N . LEU A 1 95 ? -3.221 11.979 14.827 1.00 93.88 95 LEU A N 1
ATOM 730 C CA . LEU A 1 95 ? -2.064 11.432 14.087 1.00 93.88 95 LEU A CA 1
ATOM 731 C C . LEU A 1 95 ? -0.864 11.074 14.979 1.00 93.88 95 LEU A C 1
ATOM 733 O O . LEU A 1 95 ? 0.150 10.562 14.484 1.00 93.88 95 LEU A O 1
ATOM 737 N N . GLY A 1 96 ? -0.967 11.379 16.274 1.00 93.62 96 GLY A N 1
ATOM 738 C CA . GLY A 1 96 ? 0.121 11.350 17.245 1.00 93.62 96 GLY A CA 1
ATOM 739 C C . GLY A 1 96 ? 0.484 9.972 17.824 1.00 93.62 96 GLY A C 1
ATOM 740 O O . GLY A 1 96 ? -0.046 8.929 17.438 1.00 93.62 96 GLY A O 1
ATOM 741 N N . PRO A 1 97 ? 1.421 9.944 18.793 1.00 91.75 97 PRO A N 1
ATOM 742 C CA . PRO A 1 97 ? 1.877 8.714 19.441 1.00 91.75 97 PRO A CA 1
ATOM 743 C C . PRO A 1 97 ? 0.820 8.062 20.350 1.00 91.75 97 PRO A C 1
ATOM 745 O O . PRO A 1 97 ? 0.953 6.881 20.664 1.00 91.75 97 PRO A O 1
ATOM 748 N N . SER A 1 98 ? -0.204 8.814 20.755 1.00 91.75 98 SER A N 1
ATOM 749 C CA . SER A 1 98 ? -1.335 8.368 21.576 1.00 91.75 98 SER A CA 1
ATOM 750 C C . SER A 1 98 ? -2.626 8.189 20.776 1.00 91.75 98 SER A C 1
ATOM 752 O O . SER A 1 98 ? -3.687 8.084 21.377 1.00 91.75 98 SER A O 1
ATOM 754 N N . ALA A 1 99 ? -2.551 8.227 19.444 1.00 95.88 99 ALA A N 1
ATOM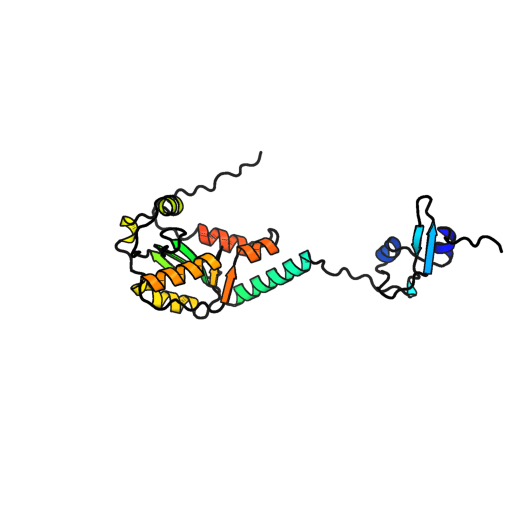 755 C CA . ALA A 1 99 ? -3.722 8.051 18.602 1.00 95.88 99 ALA A CA 1
ATOM 756 C C . ALA A 1 99 ? -4.274 6.622 18.707 1.00 95.88 99 ALA A C 1
ATOM 758 O O . ALA A 1 99 ? -3.518 5.648 18.770 1.00 95.88 99 ALA A O 1
ATOM 759 N N . GLU A 1 100 ? -5.598 6.528 18.703 1.00 96.31 100 GLU A N 1
ATOM 760 C CA . GLU A 1 100 ? -6.379 5.300 18.822 1.00 96.31 100 GLU A CA 1
ATOM 761 C C . GLU A 1 100 ? -7.386 5.217 17.681 1.00 96.31 100 GLU A C 1
ATOM 763 O O . GLU A 1 100 ? -7.771 6.241 17.119 1.00 96.31 100 GLU A O 1
ATOM 768 N N . ILE A 1 101 ? -7.836 4.009 17.361 1.00 97.88 101 ILE A N 1
ATOM 769 C CA . ILE A 1 101 ? -8.920 3.786 16.399 1.00 97.88 101 ILE A CA 1
ATOM 770 C C . ILE A 1 101 ? -10.245 4.282 16.989 1.00 97.88 101 ILE A C 1
ATOM 772 O O . ILE A 1 101 ? -10.558 3.975 18.140 1.00 97.88 101 ILE A O 1
ATOM 776 N N . VAL A 1 102 ? -11.034 4.995 16.182 1.00 97.50 102 VAL A N 1
ATOM 777 C CA . VAL A 1 102 ? -12.428 5.378 16.485 1.00 97.50 102 VAL A CA 1
ATOM 778 C C . VAL A 1 102 ? -13.439 4.808 15.491 1.00 97.50 102 VAL A C 1
ATOM 780 O O . VAL A 1 102 ? -14.625 4.734 15.808 1.00 97.50 102 VAL A O 1
ATOM 783 N N . GLU A 1 103 ? -12.988 4.345 14.326 1.00 97.12 103 GLU A N 1
ATOM 784 C CA . GLU A 1 103 ? -13.812 3.628 13.352 1.00 97.12 103 GLU A CA 1
ATOM 785 C C . GLU A 1 103 ? -12.972 2.601 12.591 1.00 97.12 103 GLU A C 1
ATOM 787 O O . GLU A 1 103 ? -11.805 2.840 12.278 1.00 97.12 103 GLU A O 1
ATOM 792 N N . ILE A 1 104 ? -13.582 1.456 12.292 1.00 96.19 104 ILE A N 1
ATOM 793 C CA . ILE A 1 104 ? -13.021 0.394 11.463 1.00 96.19 104 ILE A CA 1
ATOM 794 C C . ILE A 1 104 ? -13.904 0.244 10.231 1.00 96.19 104 ILE A C 1
ATOM 796 O O . ILE A 1 104 ? -15.079 -0.105 10.361 1.00 96.19 104 ILE A O 1
ATOM 800 N N . GLY A 1 105 ? -13.315 0.422 9.051 1.00 92.88 105 GLY A N 1
ATOM 801 C CA . GLY A 1 105 ? -13.898 0.034 7.773 1.00 92.88 105 GLY A CA 1
ATOM 802 C C . GLY A 1 105 ? -13.065 -1.069 7.130 1.00 92.88 105 GLY A C 1
ATOM 803 O O . GLY A 1 105 ? -11.887 -0.877 6.842 1.00 92.88 105 GLY A O 1
ATOM 804 N N . ALA A 1 106 ? -13.660 -2.235 6.889 1.00 92.25 106 ALA A N 1
ATOM 805 C CA . ALA A 1 106 ? -12.994 -3.337 6.206 1.00 92.25 106 ALA A CA 1
ATOM 806 C C . ALA A 1 106 ? -13.893 -3.955 5.132 1.00 92.25 106 ALA A C 1
ATOM 808 O O . ALA A 1 106 ? -15.025 -4.367 5.410 1.00 92.25 106 ALA A O 1
ATOM 809 N N . VAL A 1 107 ? -13.377 -4.065 3.906 1.00 88.56 107 VAL A N 1
ATOM 810 C CA . VAL A 1 107 ? -14.095 -4.649 2.762 1.00 88.56 107 VAL A CA 1
ATOM 811 C C . VAL A 1 107 ? -13.250 -5.678 2.012 1.00 88.56 107 VAL A C 1
ATOM 813 O O . VAL A 1 107 ? -12.023 -5.656 2.082 1.00 88.56 107 VAL A O 1
ATOM 816 N N . ASP A 1 108 ? -13.899 -6.575 1.270 1.00 86.81 108 ASP A N 1
ATOM 817 C CA . ASP A 1 108 ? -13.220 -7.464 0.320 1.00 86.81 108 ASP A CA 1
ATOM 818 C C . ASP A 1 108 ? -12.924 -6.760 -1.021 1.00 86.81 108 ASP A C 1
ATOM 820 O O . ASP A 1 108 ? -13.399 -5.654 -1.298 1.00 86.81 108 ASP A O 1
ATOM 824 N N . ALA A 1 109 ? -12.187 -7.426 -1.916 1.00 83.38 109 ALA A N 1
ATOM 825 C CA . ALA A 1 109 ? -11.877 -6.911 -3.258 1.00 83.38 109 ALA A CA 1
ATOM 826 C C . ALA A 1 109 ? -13.102 -6.620 -4.154 1.00 83.38 109 ALA A C 1
ATOM 828 O O . ALA A 1 109 ? -12.966 -5.956 -5.185 1.00 83.38 109 ALA A O 1
ATOM 829 N N . ASN A 1 110 ? -14.293 -7.102 -3.785 1.00 81.44 110 ASN A N 1
ATOM 830 C CA . ASN A 1 110 ? -15.554 -6.825 -4.474 1.00 81.44 110 ASN A CA 1
ATOM 831 C C . ASN A 1 110 ? -16.349 -5.681 -3.818 1.00 81.44 110 ASN A C 1
ATOM 833 O O . ASN A 1 110 ? -17.437 -5.349 -4.298 1.00 81.44 110 ASN A O 1
ATOM 837 N N . GLY A 1 111 ? -15.832 -5.089 -2.738 1.00 79.12 111 GLY A N 1
ATOM 838 C CA . GLY A 1 111 ? -16.488 -4.041 -1.963 1.00 79.12 111 GLY A CA 1
ATOM 839 C C . GLY A 1 111 ? -17.586 -4.557 -1.030 1.00 79.12 111 GLY A C 1
ATOM 840 O O . GLY A 1 111 ? -18.478 -3.788 -0.666 1.00 79.12 111 GLY A O 1
ATOM 841 N N . ARG A 1 112 ? -17.585 -5.850 -0.676 1.00 83.31 112 ARG A N 1
ATOM 842 C CA . ARG A 1 112 ? -18.466 -6.379 0.375 1.00 83.31 112 ARG A CA 1
ATOM 843 C C . ARG A 1 112 ? -17.900 -5.999 1.731 1.00 83.31 112 ARG A C 1
ATOM 845 O O . ARG A 1 112 ? -16.724 -6.233 1.984 1.00 83.31 112 ARG A O 1
ATOM 852 N N . VAL A 1 113 ? -18.755 -5.462 2.595 1.00 87.69 113 VAL A N 1
ATOM 853 C CA . VAL A 1 113 ? -18.393 -5.131 3.974 1.00 87.69 113 VAL A CA 1
ATOM 854 C C . VAL A 1 113 ? -18.097 -6.415 4.740 1.00 87.69 113 VAL A C 1
ATOM 856 O O . VAL A 1 113 ? -18.939 -7.311 4.802 1.00 87.69 113 VAL A O 1
ATOM 859 N N . LEU A 1 114 ? -16.890 -6.486 5.291 1.00 90.50 114 LEU A N 1
ATOM 860 C CA . LEU A 1 114 ? -16.436 -7.555 6.173 1.00 90.50 114 LEU A CA 1
ATOM 861 C C . LEU A 1 114 ? -16.545 -7.128 7.639 1.00 90.50 114 LEU A C 1
ATOM 863 O O . LEU A 1 114 ? -16.927 -7.932 8.484 1.00 90.50 114 LEU A O 1
ATOM 867 N N . MET A 1 115 ? -16.252 -5.856 7.923 1.00 95.00 115 MET A N 1
ATOM 868 C CA . MET A 1 115 ? -16.432 -5.238 9.233 1.00 95.00 115 MET A CA 1
ATOM 869 C C . MET A 1 115 ? -16.662 -3.735 9.071 1.00 95.00 115 MET A C 1
ATOM 871 O O . MET A 1 115 ? -15.962 -3.074 8.309 1.00 95.00 115 MET A O 1
ATOM 875 N N . GLU A 1 116 ? -17.643 -3.209 9.795 1.00 94.31 116 GLU A N 1
ATOM 876 C CA . GLU A 1 116 ? -17.915 -1.778 9.929 1.00 94.31 116 GLU A CA 1
ATOM 877 C C . GLU A 1 116 ? -18.296 -1.546 11.393 1.00 94.31 116 GLU A C 1
ATOM 879 O O . GLU A 1 116 ? -19.277 -2.118 11.874 1.00 94.31 116 GLU A O 1
ATOM 884 N N . SER A 1 117 ? -17.479 -0.798 12.135 1.00 94.69 117 SER A N 1
ATOM 885 C CA . SER A 1 117 ? -17.729 -0.552 13.558 1.00 94.69 117 SER A CA 1
ATOM 886 C C . SER A 1 117 ? -17.118 0.759 14.014 1.00 94.69 117 SER A C 1
ATOM 888 O O . SER A 1 117 ? -15.948 1.025 13.757 1.00 94.69 117 SER A O 1
ATOM 890 N N . LEU A 1 118 ? -17.880 1.515 14.802 1.00 97.88 118 LEU A N 1
ATOM 891 C CA . LEU A 1 118 ? -17.309 2.532 15.678 1.00 97.88 118 LEU A CA 1
ATOM 892 C C . LEU A 1 118 ? -16.533 1.858 16.814 1.00 97.88 118 LEU A C 1
ATOM 894 O O . LEU A 1 118 ? -16.827 0.717 17.189 1.00 97.88 118 LEU A O 1
ATOM 898 N N . VAL A 1 119 ? -15.568 2.582 17.370 1.00 97.75 119 VAL A N 1
ATOM 899 C CA . VAL A 1 119 ? -14.742 2.141 18.492 1.00 97.75 119 VAL A CA 1
ATOM 900 C C . VAL A 1 119 ? -14.729 3.239 19.545 1.00 97.75 119 VAL A C 1
ATOM 902 O O . VAL A 1 119 ? -14.420 4.389 19.245 1.00 97.75 119 VAL A O 1
ATOM 905 N N . CYS A 1 120 ? -15.065 2.893 20.787 1.00 97.81 120 CYS A N 1
ATOM 906 C CA . CYS A 1 120 ? -14.910 3.806 21.912 1.00 97.81 120 CYS A CA 1
ATOM 907 C C . CYS A 1 120 ? -13.417 3.892 22.280 1.00 97.81 120 CYS A C 1
ATOM 909 O O . CYS A 1 120 ? -12.864 2.886 22.746 1.00 97.81 120 CYS A O 1
ATOM 911 N N . PRO A 1 121 ? -12.755 5.053 22.100 1.00 95.81 121 PRO A N 1
ATOM 912 C CA . PRO A 1 121 ? -11.355 5.219 22.472 1.00 95.81 121 PRO A CA 1
ATOM 913 C C . PRO A 1 121 ? -11.206 5.342 23.993 1.00 95.81 121 PRO A C 1
ATOM 915 O O . PRO A 1 121 ? -12.164 5.659 24.706 1.00 95.81 121 PRO A O 1
ATOM 918 N N . VAL A 1 122 ? -9.990 5.128 24.501 1.00 90.75 122 VAL A N 1
ATOM 919 C CA . VAL A 1 122 ? -9.658 5.419 25.905 1.00 90.75 122 VAL A CA 1
ATOM 920 C C . VAL A 1 122 ? -9.399 6.919 26.096 1.00 90.75 122 VAL A C 1
ATOM 922 O O . VAL A 1 122 ? -9.755 7.492 27.129 1.00 90.75 122 VAL A O 1
ATOM 925 N N . GLY A 1 123 ? -8.763 7.556 25.111 1.00 87.25 123 GLY A N 1
ATOM 926 C CA . GLY A 1 123 ? -8.399 8.968 25.093 1.00 87.25 123 GLY A CA 1
ATOM 927 C C . GLY A 1 123 ? -9.442 9.902 24.471 1.00 87.25 123 GLY A C 1
ATOM 928 O O . GLY A 1 123 ? -10.532 9.511 24.062 1.00 87.25 123 GLY A O 1
ATOM 929 N N . ALA A 1 124 ? -9.086 11.187 24.407 1.00 92.75 124 ALA A N 1
ATOM 930 C CA . ALA A 1 124 ? -9.885 12.203 23.727 1.00 92.75 124 ALA A CA 1
ATOM 931 C C . ALA A 1 124 ? -9.648 12.171 22.209 1.00 92.75 124 ALA A C 1
ATOM 933 O O . ALA A 1 124 ? -8.545 11.869 21.758 1.00 92.75 124 ALA A O 1
ATOM 934 N N . ILE A 1 125 ? -10.670 12.553 21.444 1.00 95.38 125 ILE A N 1
ATOM 935 C CA . ILE A 1 125 ? -10.557 12.806 20.004 1.00 95.38 125 ILE A CA 1
ATOM 936 C C . ILE A 1 125 ? -10.028 14.232 19.809 1.00 95.38 125 ILE A C 1
ATOM 938 O O . ILE A 1 125 ? -10.587 15.184 20.361 1.00 95.38 125 ILE A O 1
ATOM 942 N N . GLU A 1 126 ? -8.940 14.384 19.056 1.00 96.31 126 GLU A N 1
ATOM 943 C CA . GLU A 1 126 ? -8.398 15.687 18.677 1.00 96.31 126 GLU A CA 1
ATOM 944 C C . GLU A 1 126 ? -9.414 16.451 17.813 1.00 96.31 126 GLU A C 1
ATOM 946 O O . GLU A 1 126 ? -10.143 15.873 17.001 1.00 96.31 126 GLU A O 1
ATOM 951 N N . LEU A 1 127 ? -9.459 17.778 17.968 1.00 95.38 127 LEU A N 1
ATOM 952 C CA . LEU A 1 127 ? -10.382 18.610 17.193 1.00 95.38 127 LEU A CA 1
ATOM 953 C C . LEU A 1 127 ? -10.109 18.490 15.689 1.00 95.38 127 LEU A C 1
ATOM 955 O O . LEU A 1 127 ? -11.047 18.365 14.914 1.00 95.38 127 LEU A O 1
ATOM 959 N N . GLU A 1 128 ? -8.835 18.460 15.293 1.00 94.06 128 GLU A N 1
ATOM 960 C CA . GLU A 1 128 ? -8.428 18.304 13.892 1.00 94.06 128 GLU A CA 1
ATOM 961 C C . GLU A 1 128 ? -8.903 16.967 13.303 1.00 94.06 128 GLU A C 1
ATOM 963 O O . GLU A 1 128 ? -9.352 16.928 12.163 1.00 94.06 128 GLU A O 1
ATOM 968 N N . ALA A 1 129 ? -8.878 15.880 14.084 1.00 91.50 129 ALA A N 1
ATOM 969 C CA . ALA A 1 129 ? -9.421 14.591 13.656 1.00 91.50 129 ALA A CA 1
ATOM 970 C C . ALA A 1 129 ? -10.946 14.670 13.476 1.00 91.50 129 ALA A C 1
ATOM 972 O O . ALA A 1 129 ? -11.476 14.316 12.422 1.00 91.50 129 ALA A O 1
ATOM 973 N N . THR A 1 130 ? -11.638 15.272 14.450 1.00 91.38 130 THR A N 1
ATOM 974 C CA . THR A 1 130 ? -13.087 15.523 14.374 1.00 91.38 130 THR A CA 1
ATOM 975 C C . THR A 1 130 ? -13.460 16.354 13.140 1.00 91.38 130 THR A C 1
ATOM 977 O O . THR A 1 130 ? -14.469 16.080 12.501 1.00 91.38 130 THR A O 1
ATOM 980 N N . GLU A 1 131 ? -12.658 17.355 12.769 1.00 92.31 131 GLU A N 1
ATOM 981 C CA . GLU A 1 131 ? -12.877 18.171 11.565 1.00 92.31 131 GLU A CA 1
ATOM 982 C C . GLU A 1 131 ? -12.720 17.375 10.259 1.00 92.31 131 GLU A C 1
ATOM 984 O O . GLU A 1 131 ? -13.335 17.731 9.251 1.00 92.31 131 GLU A O 1
ATOM 989 N N . VAL A 1 132 ? -11.920 16.303 10.269 1.00 88.00 132 VAL A N 1
ATOM 990 C CA . VAL A 1 132 ? -11.686 15.430 9.111 1.00 88.00 132 VAL A CA 1
ATOM 991 C C . VAL A 1 132 ? -12.803 14.398 8.955 1.00 88.00 132 VAL A C 1
ATOM 993 O O . VAL A 1 132 ? -13.449 14.370 7.907 1.00 88.00 132 VAL A O 1
ATOM 996 N N . HIS A 1 133 ? -13.042 13.569 9.976 1.00 85.75 133 HIS A N 1
ATOM 997 C CA . HIS A 1 133 ? -13.959 12.423 9.883 1.00 85.75 133 HIS A CA 1
ATOM 998 C C . HIS A 1 133 ? -15.355 12.695 10.470 1.00 85.75 133 HIS A C 1
ATOM 1000 O O . HIS A 1 133 ? -16.297 11.953 10.213 1.00 85.75 133 HIS A O 1
ATOM 1006 N N . GLY A 1 134 ? -15.529 13.774 11.240 1.00 91.75 134 GLY A N 1
ATOM 1007 C CA . GLY A 1 134 ? -16.832 14.199 11.763 1.00 91.75 134 GLY A CA 1
ATOM 1008 C C . GLY A 1 134 ? -17.330 13.449 13.003 1.00 91.75 134 GLY A C 1
ATOM 1009 O O . GLY A 1 134 ? -18.485 13.636 13.373 1.00 91.75 134 GLY A O 1
ATOM 1010 N N . LEU A 1 135 ? -16.494 12.630 13.652 1.00 90.00 135 LEU A N 1
ATOM 1011 C CA . LEU A 1 135 ? -16.873 11.875 14.855 1.00 90.00 135 LEU A CA 1
ATOM 1012 C C . LEU A 1 135 ? -16.423 12.623 16.105 1.00 90.00 135 LEU A C 1
ATOM 1014 O O . LEU A 1 135 ? -15.246 12.941 16.262 1.00 90.00 135 LEU A O 1
ATOM 1018 N N . SER A 1 136 ? -17.358 12.861 17.013 1.00 93.38 136 SER A N 1
ATOM 1019 C CA . SER A 1 136 ? -17.080 13.351 18.356 1.00 93.38 136 SER A CA 1
ATOM 1020 C C . SER A 1 136 ? -17.026 12.197 19.360 1.00 93.38 136 SER A C 1
ATOM 1022 O O . SER A 1 136 ? -17.493 11.088 19.100 1.00 93.38 136 SER A O 1
ATOM 1024 N N . LEU A 1 137 ? -16.502 12.466 20.559 1.00 92.81 137 LEU A N 1
ATOM 1025 C CA . LEU A 1 137 ? -16.485 11.469 21.633 1.00 92.81 137 LEU A CA 1
ATOM 1026 C C . LEU A 1 137 ? -17.903 11.005 22.022 1.00 92.81 137 LEU A C 1
ATOM 1028 O O . LEU A 1 137 ? -18.084 9.857 22.414 1.00 92.81 137 LEU A O 1
ATOM 1032 N N . GLU A 1 138 ? -18.912 11.872 21.896 1.00 94.50 138 GLU A N 1
ATOM 1033 C CA . GLU A 1 138 ? -20.304 11.519 22.206 1.00 94.50 138 GLU A CA 1
ATOM 1034 C C . GLU A 1 138 ? -20.874 10.505 21.205 1.00 94.50 138 GLU A C 1
ATOM 1036 O O . GLU A 1 138 ? -21.642 9.632 21.607 1.00 94.50 138 GLU A O 1
ATOM 1041 N N . ASP A 1 139 ? -20.450 10.567 19.938 1.00 92.38 139 ASP A N 1
ATOM 1042 C CA . ASP A 1 139 ? -20.902 9.646 18.887 1.00 92.38 139 ASP A CA 1
ATOM 1043 C C . ASP A 1 139 ? -20.399 8.215 19.124 1.00 92.38 139 ASP A C 1
ATOM 1045 O O . ASP A 1 139 ? -21.080 7.247 18.785 1.00 92.38 139 ASP A O 1
ATOM 1049 N N . VAL A 1 140 ? -19.224 8.074 19.749 1.00 95.06 140 VAL A N 1
ATOM 1050 C CA . VAL A 1 140 ? -18.556 6.779 19.951 1.00 95.06 140 VAL A CA 1
ATOM 1051 C C . VAL A 1 140 ? -18.610 6.261 21.390 1.00 95.06 140 VAL A C 1
ATOM 1053 O O . VAL A 1 140 ? -18.239 5.116 21.626 1.00 95.06 140 VAL A O 1
ATOM 1056 N N . ARG A 1 141 ? -19.109 7.029 22.374 1.00 95.00 141 ARG A N 1
ATOM 1057 C CA . ARG A 1 141 ? -19.024 6.623 23.799 1.00 95.00 141 ARG A CA 1
ATOM 1058 C C . ARG A 1 141 ? -19.770 5.336 24.149 1.00 95.00 141 ARG A C 1
ATOM 1060 O O . ARG A 1 141 ? -19.512 4.749 25.195 1.00 95.00 141 ARG A O 1
ATOM 1067 N N . THR A 1 142 ? -20.779 4.964 23.361 1.00 96.19 142 THR A N 1
ATOM 1068 C CA . THR A 1 142 ? -21.549 3.722 23.558 1.00 96.19 142 THR A CA 1
ATOM 1069 C C . THR A 1 142 ? -21.138 2.623 22.585 1.00 96.19 142 THR A C 1
ATOM 1071 O O . THR A 1 142 ? -21.771 1.569 22.571 1.00 96.19 142 THR A O 1
ATOM 1074 N N . ALA A 1 143 ? -20.141 2.880 21.736 1.00 97.44 143 ALA A N 1
ATOM 1075 C CA . ALA A 1 143 ? -19.587 1.883 20.839 1.00 97.44 143 ALA A CA 1
ATOM 1076 C C . ALA A 1 143 ? -18.741 0.863 21.625 1.00 97.44 143 ALA A C 1
ATOM 1078 O O . ALA A 1 143 ? -18.304 1.158 22.743 1.00 97.44 143 ALA A O 1
ATOM 1079 N N . PRO A 1 144 ? -18.490 -0.326 21.057 1.00 98.06 144 PRO A N 1
ATOM 1080 C CA . PRO A 1 144 ? -17.566 -1.284 21.647 1.00 98.06 144 PRO A CA 1
ATOM 1081 C C . PRO A 1 144 ? -16.161 -0.694 21.797 1.00 98.06 144 PRO A C 1
ATOM 1083 O O . PRO A 1 144 ? -15.708 0.117 20.989 1.00 98.06 144 PRO A O 1
ATOM 1086 N N . THR A 1 145 ? -15.446 -1.126 22.822 1.00 97.94 145 THR A N 1
ATOM 1087 C CA . THR A 1 145 ? -14.022 -0.842 23.006 1.00 97.94 145 THR A CA 1
ATOM 1088 C C . THR A 1 145 ? -13.170 -1.690 22.062 1.00 97.94 145 THR A C 1
ATOM 1090 O O . THR A 1 145 ? -13.593 -2.749 21.591 1.00 97.94 145 THR A O 1
ATOM 1093 N N . TRP A 1 146 ? -11.918 -1.286 21.831 1.00 97.69 146 TRP A N 1
ATOM 1094 C CA . TRP A 1 146 ? -10.989 -2.107 21.047 1.00 97.69 146 TRP A CA 1
ATOM 1095 C C . TRP A 1 146 ? -10.810 -3.515 21.631 1.00 97.69 146 TRP A C 1
ATOM 1097 O O . TRP A 1 146 ? -10.759 -4.483 20.881 1.00 97.69 146 TRP A O 1
ATOM 1107 N N . SER A 1 147 ? -10.781 -3.663 22.959 1.00 97.25 147 SER A N 1
ATOM 1108 C CA . SER A 1 147 ? -10.647 -4.972 23.613 1.00 97.25 147 SER A CA 1
ATOM 1109 C C . SER A 1 147 ? -11.795 -5.932 23.291 1.00 97.25 147 SER A C 1
ATOM 1111 O O . SER A 1 147 ? -11.580 -7.141 23.264 1.00 97.25 147 SER A O 1
ATOM 1113 N N . GLU A 1 148 ? -12.996 -5.411 23.030 1.00 97.81 148 GLU A N 1
ATOM 1114 C CA . GLU A 1 148 ? -14.158 -6.211 22.623 1.00 97.81 148 GLU A CA 1
ATOM 1115 C C . GLU A 1 148 ? -14.085 -6.622 21.146 1.00 97.81 148 GLU A C 1
ATOM 1117 O O . GLU A 1 148 ? -14.589 -7.682 20.788 1.00 97.81 148 GLU A O 1
ATOM 1122 N N . LEU A 1 149 ? -13.426 -5.822 20.301 1.00 97.88 149 LEU A N 1
ATOM 1123 C CA . LEU A 1 149 ? -13.350 -6.036 18.851 1.00 97.88 149 LEU A CA 1
ATOM 1124 C C . LEU A 1 149 ? -12.064 -6.736 18.386 1.00 97.88 149 LEU A C 1
ATOM 1126 O O . LEU A 1 149 ? -12.043 -7.326 17.308 1.00 97.88 149 LEU A O 1
ATOM 1130 N N . ALA A 1 150 ? -10.987 -6.686 19.174 1.00 96.81 150 ALA A N 1
ATOM 1131 C CA . ALA A 1 150 ? -9.646 -7.095 18.753 1.00 96.81 150 ALA A CA 1
ATOM 1132 C C . ALA A 1 150 ? -9.574 -8.553 18.273 1.00 96.81 150 ALA A C 1
ATOM 1134 O O . ALA A 1 150 ? -8.864 -8.845 17.313 1.00 96.81 150 ALA A O 1
ATOM 1135 N N . SER A 1 151 ? -10.311 -9.463 18.918 1.00 96.50 151 SER A N 1
ATOM 1136 C CA . SER A 1 151 ? -10.335 -10.883 18.539 1.00 96.50 151 SER A CA 1
ATOM 1137 C C . SER A 1 151 ? -11.011 -11.108 17.183 1.00 96.50 151 SER A C 1
ATOM 1139 O O . SER A 1 151 ? -10.498 -11.853 16.343 1.00 96.50 151 SER A O 1
ATOM 1141 N N . ASP A 1 152 ? -12.146 -10.448 16.955 1.00 97.00 152 ASP A N 1
ATOM 1142 C CA . ASP A 1 152 ? -12.893 -10.553 15.700 1.00 97.00 152 ASP A CA 1
ATOM 1143 C C . ASP A 1 152 ? -12.108 -9.902 14.557 1.00 97.00 152 ASP A C 1
ATOM 1145 O O . ASP A 1 152 ? -11.961 -10.492 13.485 1.00 97.00 152 ASP A O 1
ATOM 1149 N N . PHE A 1 153 ? -11.502 -8.739 14.814 1.00 97.50 153 PHE A N 1
ATOM 1150 C CA . PHE A 1 153 ? -10.632 -8.066 13.854 1.00 97.50 153 PHE A CA 1
ATOM 1151 C C . PHE A 1 153 ? -9.393 -8.903 13.505 1.00 97.50 153 PHE A C 1
ATOM 1153 O O . PHE A 1 153 ? -9.034 -9.019 12.336 1.00 97.50 153 PHE A O 1
ATOM 1160 N N . ALA A 1 154 ? -8.735 -9.518 14.493 1.00 96.62 154 ALA A N 1
ATOM 1161 C CA . ALA A 1 154 ? -7.581 -10.380 14.239 1.00 96.62 154 ALA A CA 1
ATOM 1162 C C . ALA A 1 154 ? -7.960 -11.593 13.378 1.00 96.62 154 ALA A C 1
ATOM 1164 O O . ALA A 1 154 ? -7.238 -11.922 12.438 1.00 96.62 154 ALA A O 1
ATOM 1165 N N . SER A 1 155 ? -9.113 -12.208 13.656 1.00 95.62 155 SER A N 1
ATOM 1166 C CA . SER A 1 155 ? -9.636 -13.333 12.871 1.00 95.62 155 SER A CA 1
ATOM 1167 C C . SER A 1 155 ? -9.949 -12.925 11.429 1.00 95.62 155 SER A C 1
ATOM 1169 O O . SER A 1 155 ? -9.695 -13.692 10.505 1.00 95.62 155 SER A O 1
ATOM 1171 N N . LEU A 1 156 ? -10.458 -11.705 11.229 1.00 95.25 156 LEU A N 1
ATOM 1172 C CA . LEU A 1 156 ? -10.764 -11.156 9.909 1.00 95.25 156 LEU A CA 1
ATOM 1173 C C . LEU A 1 156 ? -9.524 -11.055 9.006 1.00 95.25 156 LEU A C 1
ATOM 1175 O O . LEU A 1 156 ? -9.621 -11.316 7.811 1.00 95.25 156 LEU A O 1
ATOM 1179 N N . ILE A 1 157 ? -8.373 -10.663 9.557 1.00 94.88 157 ILE A N 1
ATOM 1180 C CA . ILE A 1 157 ? -7.167 -10.375 8.763 1.00 94.88 157 ILE A CA 1
ATOM 1181 C C . ILE A 1 157 ? -6.124 -11.501 8.767 1.00 94.88 157 ILE A C 1
ATOM 1183 O O . ILE A 1 157 ? -5.093 -11.371 8.112 1.00 94.88 157 ILE A O 1
ATOM 1187 N N . GLN A 1 158 ? -6.351 -12.581 9.518 1.00 92.06 158 GLN A N 1
ATOM 1188 C CA . GLN A 1 158 ? -5.338 -13.606 9.791 1.00 92.06 158 GLN A CA 1
ATOM 1189 C C . GLN A 1 158 ? -4.785 -14.267 8.517 1.00 92.06 158 GLN A C 1
ATOM 1191 O O . GLN A 1 158 ? -3.571 -14.440 8.392 1.00 92.06 158 GLN A O 1
ATOM 1196 N N . ASP A 1 159 ? -5.668 -14.611 7.579 1.00 90.06 159 ASP A N 1
ATOM 1197 C CA . ASP A 1 159 ? -5.330 -15.371 6.368 1.00 90.06 159 ASP A CA 1
ATOM 1198 C C . ASP A 1 15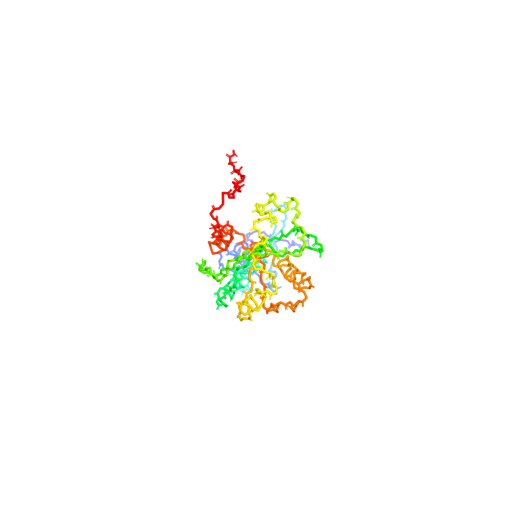9 ? -5.402 -14.525 5.082 1.00 90.06 159 ASP A C 1
ATOM 1200 O O . ASP A 1 159 ? -5.207 -15.048 3.983 1.00 90.06 159 ASP A O 1
ATOM 1204 N N . SER A 1 160 ? -5.634 -13.214 5.209 1.00 93.44 160 SER A N 1
ATOM 1205 C CA . SER A 1 160 ? -5.813 -12.296 4.080 1.00 93.44 160 SER A CA 1
ATOM 1206 C C . SER A 1 160 ? -4.725 -11.217 4.040 1.00 93.44 160 SER A C 1
ATOM 1208 O O . SER A 1 160 ? -4.362 -10.655 5.076 1.00 93.44 160 SER A O 1
ATOM 1210 N N . PRO A 1 161 ? -4.212 -10.849 2.852 1.00 94.12 161 PRO A N 1
ATOM 1211 C CA . PRO A 1 161 ? -3.388 -9.659 2.696 1.00 94.12 161 PRO A CA 1
ATOM 1212 C C . PRO A 1 161 ? -4.159 -8.405 3.112 1.00 94.12 161 PRO A C 1
ATOM 1214 O O . PRO A 1 161 ? -5.280 -8.189 2.654 1.00 94.12 161 PRO A O 1
ATOM 1217 N N . VAL A 1 162 ? -3.545 -7.545 3.923 1.00 94.75 162 VAL A N 1
ATOM 1218 C CA . VAL A 1 162 ? -4.131 -6.249 4.289 1.00 94.75 162 VAL A CA 1
ATOM 1219 C C . VAL A 1 162 ? -3.701 -5.187 3.285 1.00 94.75 162 VAL A C 1
ATOM 1221 O O . VAL A 1 162 ? -2.513 -4.964 3.056 1.00 94.75 162 VAL A O 1
ATOM 1224 N N . VAL A 1 163 ? -4.666 -4.499 2.693 1.00 92.06 163 VAL A N 1
ATOM 1225 C CA . VAL A 1 163 ? -4.433 -3.399 1.759 1.00 92.06 163 VAL A CA 1
ATOM 1226 C C . VAL A 1 163 ? -4.995 -2.127 2.367 1.00 92.06 163 VAL A C 1
ATOM 1228 O O . VAL A 1 163 ? -6.163 -2.082 2.724 1.00 92.06 163 VAL A O 1
ATOM 1231 N N . ALA A 1 164 ? -4.190 -1.077 2.447 1.00 88.88 164 ALA A N 1
ATOM 1232 C CA . ALA A 1 164 ? -4.651 0.229 2.908 1.00 88.88 164 ALA A CA 1
ATOM 1233 C C . ALA A 1 164 ? -4.025 1.341 2.069 1.00 88.88 164 ALA A C 1
ATOM 1235 O O . ALA A 1 164 ? -3.015 1.132 1.379 1.00 88.88 164 ALA A O 1
ATOM 1236 N N . TYR A 1 165 ? -4.618 2.537 2.112 1.00 84.69 165 TYR A N 1
ATOM 1237 C CA . TYR A 1 165 ? -4.090 3.666 1.350 1.00 84.69 165 TYR A CA 1
ATOM 1238 C C . TYR A 1 165 ? -2.659 4.002 1.784 1.00 84.69 165 TYR A C 1
ATOM 1240 O O . TYR A 1 165 ? -1.781 4.140 0.930 1.00 84.69 165 TYR A O 1
ATOM 1248 N N . ASN A 1 166 ? -2.412 4.030 3.097 1.00 89.50 166 ASN A N 1
ATOM 1249 C CA . ASN A 1 166 ? -1.106 4.266 3.697 1.00 89.50 166 ASN A CA 1
ATOM 1250 C C . ASN A 1 166 ? -0.784 3.232 4.781 1.00 89.50 166 ASN A C 1
ATOM 1252 O O . ASN A 1 166 ? -0.587 3.606 5.927 1.00 89.50 166 ASN A O 1
ATOM 1256 N N . VAL A 1 167 ? -0.641 1.955 4.413 1.00 92.88 167 VAL A N 1
ATOM 1257 C CA . VAL A 1 167 ? -0.594 0.825 5.368 1.00 92.88 167 VAL A CA 1
ATOM 1258 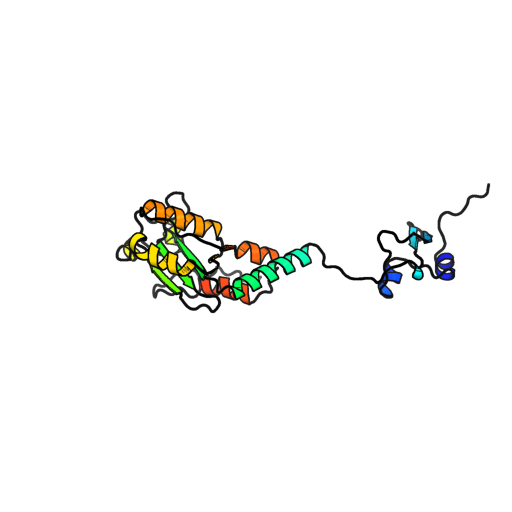C C . VAL A 1 167 ? 0.367 0.976 6.557 1.00 92.88 167 VAL A C 1
ATOM 1260 O O . VAL A 1 167 ? 0.126 0.431 7.631 1.00 92.88 167 VAL A O 1
ATOM 1263 N N . ALA A 1 168 ? 1.449 1.747 6.418 1.00 94.50 168 ALA A N 1
ATOM 1264 C CA . ALA A 1 168 ? 2.341 2.066 7.532 1.00 94.50 168 ALA A CA 1
ATOM 1265 C C . ALA A 1 168 ? 1.636 2.828 8.676 1.00 94.50 168 ALA A C 1
ATOM 1267 O O . ALA A 1 168 ? 1.984 2.639 9.842 1.00 94.50 168 ALA A O 1
ATOM 1268 N N . PHE A 1 169 ? 0.665 3.684 8.350 1.00 93.94 169 PHE A N 1
ATOM 1269 C CA . PHE A 1 169 ? -0.200 4.380 9.296 1.00 93.94 169 PHE A CA 1
ATOM 1270 C C . PHE A 1 169 ? -1.145 3.403 9.999 1.00 93.94 169 PHE A C 1
ATOM 1272 O O . PHE A 1 169 ? -1.108 3.341 11.228 1.00 93.94 169 PHE A O 1
ATOM 1279 N N . GLU A 1 170 ? -1.910 2.590 9.261 1.00 95.12 170 GLU A N 1
ATOM 1280 C CA . GLU A 1 170 ? -2.871 1.656 9.864 1.00 95.12 170 GLU A CA 1
ATOM 1281 C C . GLU A 1 170 ? -2.170 0.644 10.782 1.00 95.12 170 GLU A C 1
ATOM 1283 O O . GLU A 1 170 ? -2.593 0.438 11.918 1.00 95.12 170 GLU A O 1
ATOM 1288 N N . LEU A 1 171 ? -1.036 0.074 10.356 1.00 96.00 171 LEU A N 1
ATOM 1289 C CA . LEU A 1 171 ? -0.257 -0.859 11.183 1.00 96.00 171 LEU A CA 1
ATOM 1290 C C . LEU A 1 171 ? 0.257 -0.218 12.478 1.00 96.00 171 LEU A C 1
ATOM 1292 O O . LEU A 1 171 ? 0.306 -0.863 13.529 1.00 96.00 171 LEU A O 1
ATOM 1296 N N . ARG A 1 172 ? 0.657 1.056 12.414 1.00 96.88 172 ARG A N 1
ATOM 1297 C CA . ARG A 1 172 ? 1.114 1.805 13.588 1.00 96.88 172 ARG A CA 1
ATOM 1298 C C . ARG A 1 172 ? -0.042 2.026 14.563 1.00 96.88 172 ARG A C 1
ATOM 1300 O O . ARG A 1 172 ? 0.119 1.742 15.748 1.00 96.88 172 ARG A O 1
ATOM 1307 N N . ILE A 1 173 ? -1.185 2.477 14.053 1.00 97.12 173 ILE A N 1
ATOM 1308 C CA . ILE A 1 173 ? -2.394 2.759 14.830 1.00 97.12 173 ILE A CA 1
ATOM 1309 C C . ILE A 1 173 ? -2.964 1.490 15.477 1.00 97.12 173 ILE A C 1
ATOM 1311 O O . ILE A 1 173 ? -3.307 1.517 16.658 1.00 97.12 173 ILE A O 1
ATOM 1315 N N . LEU A 1 174 ? -2.987 0.358 14.765 1.00 96.88 174 LEU A N 1
ATOM 1316 C CA . LEU A 1 174 ? -3.394 -0.940 15.320 1.00 96.88 174 LEU A CA 1
ATOM 1317 C C . LEU A 1 174 ? -2.557 -1.315 16.545 1.00 96.88 174 LEU A C 1
ATOM 1319 O O . LEU A 1 174 ? -3.092 -1.675 17.595 1.00 96.88 174 LEU A O 1
ATOM 1323 N N . LYS A 1 175 ? -1.233 -1.164 16.438 1.00 96.69 175 LYS A N 1
ATOM 1324 C CA . LYS A 1 175 ? -0.311 -1.455 17.537 1.00 96.69 175 LYS A CA 1
ATOM 1325 C C . LYS A 1 175 ? -0.502 -0.505 18.723 1.00 96.69 175 LYS A C 1
ATOM 1327 O O . LYS A 1 175 ? -0.444 -0.947 19.869 1.00 96.69 175 LYS A O 1
ATOM 1332 N N . GLN A 1 176 ? -0.698 0.786 18.459 1.00 96.50 176 GLN A N 1
ATOM 1333 C CA . GLN A 1 176 ? -0.936 1.796 19.496 1.00 96.50 176 GLN A CA 1
ATOM 1334 C C . GLN A 1 176 ? -2.244 1.522 20.243 1.00 96.50 176 GLN A C 1
ATOM 1336 O O . GLN A 1 176 ? -2.234 1.439 21.470 1.00 96.50 176 GLN A O 1
ATOM 1341 N N . THR A 1 177 ? -3.327 1.286 19.503 1.00 97.06 177 THR A N 1
ATOM 1342 C CA . THR A 1 177 ? -4.660 1.005 20.052 1.00 97.06 177 THR A CA 1
ATOM 1343 C C . THR A 1 177 ? -4.650 -0.271 20.890 1.00 97.06 177 THR A C 1
ATOM 1345 O O . THR A 1 177 ? -5.104 -0.258 22.031 1.00 97.06 177 THR A O 1
ATOM 1348 N N . ALA A 1 178 ? -4.038 -1.354 20.395 1.00 96.19 178 ALA A N 1
ATOM 1349 C CA . ALA A 1 178 ? -3.894 -2.590 21.163 1.00 96.19 178 ALA A CA 1
ATOM 1350 C C . ALA A 1 178 ? -3.099 -2.382 22.463 1.00 96.19 178 ALA A C 1
ATOM 1352 O O . ALA A 1 178 ? -3.514 -2.837 23.529 1.00 96.19 178 ALA A O 1
ATOM 1353 N N . SER A 1 179 ? -1.995 -1.628 22.396 1.00 95.56 179 SER A N 1
ATOM 1354 C CA . SER A 1 179 ? -1.181 -1.314 23.572 1.00 95.56 179 SER A CA 1
ATOM 1355 C C . SER A 1 179 ? -1.939 -0.495 24.618 1.00 95.56 179 SER A C 1
ATOM 1357 O O . SER A 1 179 ? -1.745 -0.732 25.809 1.00 95.56 179 SER A O 1
ATOM 1359 N N . LEU A 1 180 ? -2.759 0.473 24.202 1.00 94.44 180 LEU A N 1
ATOM 1360 C CA . LEU A 1 180 ? -3.549 1.319 25.104 1.00 94.44 180 LEU A CA 1
ATOM 1361 C C . LEU A 1 180 ? -4.722 0.552 25.725 1.00 94.44 180 LEU A C 1
ATOM 1363 O O . LEU A 1 180 ? -5.011 0.717 26.908 1.00 94.44 180 LEU A O 1
ATOM 1367 N N . ALA A 1 181 ? -5.328 -0.348 24.955 1.00 93.81 181 ALA A N 1
ATOM 1368 C CA . ALA A 1 181 ? -6.398 -1.233 25.399 1.00 93.81 181 ALA A CA 1
ATOM 1369 C C . ALA A 1 181 ? -5.910 -2.408 26.276 1.00 93.81 181 ALA A C 1
ATOM 1371 O O . ALA A 1 181 ? -6.722 -3.123 26.867 1.00 93.81 181 ALA A O 1
ATOM 1372 N N . GLY A 1 182 ? -4.592 -2.619 26.378 1.00 94.81 182 GLY A N 1
ATOM 1373 C CA . GLY A 1 182 ? -4.000 -3.696 27.174 1.00 94.81 182 GLY A CA 1
ATOM 1374 C C . GLY A 1 182 ? -4.196 -5.092 26.575 1.00 94.81 182 GLY A C 1
ATOM 1375 O O . GLY A 1 182 ? -4.235 -6.071 27.319 1.00 94.81 182 GLY A O 1
ATOM 1376 N N . VAL A 1 183 ? -4.320 -5.185 25.249 1.00 95.62 183 VAL A N 1
ATOM 1377 C CA . VAL A 1 183 ? -4.485 -6.443 24.503 1.00 95.62 183 VAL A CA 1
ATOM 1378 C C . VAL A 1 183 ? -3.327 -6.661 23.529 1.00 95.62 183 VAL A C 1
ATOM 1380 O O . VAL A 1 183 ? -2.557 -5.747 23.228 1.00 95.62 183 VAL A O 1
ATOM 1383 N N . GLU A 1 184 ? -3.177 -7.885 23.029 1.00 95.19 184 GLU A N 1
ATOM 1384 C CA . GLU A 1 184 ? -2.177 -8.170 22.001 1.00 95.19 184 GLU A CA 1
ATOM 1385 C C . GLU A 1 184 ? -2.538 -7.484 20.677 1.00 95.19 184 GLU A C 1
ATOM 1387 O O . GLU A 1 184 ? -3.701 -7.409 20.279 1.00 95.19 184 GLU A O 1
ATOM 1392 N N . SER A 1 185 ? -1.520 -6.966 19.985 1.00 93.88 185 SER A N 1
ATOM 1393 C CA . SER A 1 185 ? -1.704 -6.389 18.653 1.00 93.88 185 SER A CA 1
ATOM 1394 C C . SER A 1 185 ? -2.029 -7.496 17.649 1.00 93.88 185 SER A C 1
ATOM 1396 O O . SER A 1 185 ? -1.305 -8.496 17.629 1.00 93.88 185 SER A O 1
ATOM 1398 N N . PRO A 1 186 ? -3.019 -7.302 16.757 1.00 93.38 186 PRO A N 1
ATOM 1399 C CA . PRO A 1 186 ? -3.254 -8.214 15.646 1.00 93.38 186 PRO A CA 1
ATOM 1400 C C . PRO A 1 186 ? -1.978 -8.418 14.825 1.00 93.38 186 PRO A C 1
ATOM 1402 O O . PRO A 1 186 ? -1.247 -7.461 14.541 1.00 93.38 186 PRO A O 1
ATOM 1405 N N . VAL A 1 187 ? -1.706 -9.668 14.453 1.00 92.69 187 VAL A N 1
ATOM 1406 C CA . VAL A 1 187 ? -0.569 -10.015 13.598 1.00 92.69 187 VAL A CA 1
ATOM 1407 C C . VAL A 1 187 ? -1.001 -9.867 12.148 1.00 92.69 187 VAL A C 1
ATOM 1409 O O . VAL A 1 187 ? -1.842 -10.620 11.668 1.00 92.69 187 VAL A O 1
ATOM 1412 N N . VAL A 1 188 ? -0.404 -8.911 11.442 1.00 92.69 188 VAL A N 1
ATOM 1413 C CA . VAL A 1 188 ? -0.629 -8.739 10.004 1.00 92.69 188 VAL A CA 1
ATOM 1414 C C . VAL A 1 188 ? 0.412 -9.546 9.239 1.00 92.69 188 VAL A C 1
ATOM 1416 O O . VAL A 1 188 ? 1.606 -9.270 9.348 1.00 92.69 188 VAL A O 1
ATOM 1419 N N . GLY A 1 189 ? -0.036 -10.553 8.485 1.00 88.62 189 GLY A N 1
ATOM 1420 C CA . GLY A 1 189 ? 0.851 -11.443 7.735 1.00 88.62 189 GLY A CA 1
ATOM 1421 C C . GLY A 1 189 ? 1.526 -10.744 6.554 1.00 88.62 189 GLY A C 1
ATOM 1422 O O . GLY A 1 189 ? 2.735 -10.520 6.555 1.00 88.62 189 GLY A O 1
ATOM 1423 N N . SER A 1 190 ? 0.737 -10.386 5.539 1.00 91.94 190 SER A N 1
ATOM 1424 C CA . SER A 1 190 ? 1.203 -9.593 4.396 1.00 91.94 190 SER A CA 1
ATOM 1425 C C . SER A 1 190 ? 0.397 -8.308 4.289 1.00 91.94 190 SER A C 1
ATOM 1427 O O . SER A 1 190 ? -0.789 -8.282 4.616 1.00 91.94 190 SER A O 1
ATOM 1429 N N . SER A 1 191 ? 1.057 -7.229 3.873 1.00 92.69 191 SER A N 1
ATOM 1430 C CA . SER A 1 191 ? 0.422 -5.923 3.754 1.00 92.69 191 SER A CA 1
ATOM 1431 C C . SER A 1 191 ? 0.949 -5.153 2.556 1.00 92.69 191 SER A C 1
ATOM 1433 O O . SER A 1 191 ? 2.119 -5.292 2.192 1.00 92.69 191 SER A O 1
ATOM 1435 N N . GLU A 1 192 ? 0.079 -4.365 1.933 1.00 91.31 192 GLU A N 1
ATOM 1436 C CA . GLU A 1 192 ? 0.397 -3.630 0.716 1.00 91.31 192 GLU A CA 1
ATOM 1437 C C . GLU A 1 192 ? -0.183 -2.213 0.732 1.00 91.31 192 GLU A C 1
ATOM 1439 O O . GLU A 1 192 ? -1.321 -1.969 1.137 1.00 91.31 192 GLU A O 1
ATOM 1444 N N . CYS A 1 193 ? 0.636 -1.266 0.276 1.00 89.38 193 CYS A N 1
ATOM 1445 C CA . CYS A 1 193 ? 0.319 0.156 0.254 1.00 89.38 193 CYS A CA 1
ATOM 1446 C C . CYS A 1 193 ? -0.217 0.556 -1.122 1.00 89.38 193 CYS A C 1
ATOM 1448 O O . CYS A 1 193 ? 0.476 0.424 -2.139 1.00 89.38 193 CYS A O 1
ATOM 1450 N N . VAL A 1 194 ? -1.437 1.098 -1.174 1.00 85.06 194 VAL A N 1
ATOM 1451 C CA . VAL A 1 194 ? -2.026 1.540 -2.447 1.00 85.06 194 VAL A CA 1
ATOM 1452 C C . VAL A 1 194 ? -1.226 2.691 -3.060 1.00 85.06 194 VAL A C 1
ATOM 1454 O O . VAL A 1 194 ? -1.065 2.714 -4.281 1.00 85.06 194 VAL A O 1
ATOM 1457 N N . MET A 1 195 ? -0.673 3.611 -2.258 1.00 80.12 195 MET A N 1
ATOM 1458 C CA . MET A 1 195 ? 0.165 4.701 -2.781 1.00 80.12 195 MET A CA 1
ATOM 1459 C C . MET A 1 195 ? 1.389 4.178 -3.546 1.00 80.12 195 MET A C 1
ATOM 1461 O O . MET A 1 195 ? 1.684 4.673 -4.638 1.00 80.12 195 MET A O 1
ATOM 1465 N N . ASP A 1 196 ? 2.048 3.138 -3.031 1.00 79.19 196 ASP A N 1
ATOM 1466 C CA . ASP A 1 196 ? 3.223 2.538 -3.673 1.00 79.19 196 ASP A CA 1
ATOM 1467 C C . ASP A 1 196 ? 2.853 1.852 -4.994 1.00 79.19 196 ASP A C 1
ATOM 1469 O O . ASP A 1 196 ? 3.558 1.981 -6.001 1.00 79.19 196 ASP A O 1
ATOM 1473 N N . LEU A 1 197 ? 1.711 1.156 -5.018 1.00 74.06 197 LEU A N 1
ATOM 1474 C CA . LEU A 1 197 ? 1.183 0.525 -6.230 1.00 74.06 197 LEU A CA 1
ATOM 1475 C C . LEU A 1 197 ? 0.765 1.569 -7.275 1.00 74.06 197 LEU A C 1
ATOM 1477 O O . LEU A 1 197 ? 1.033 1.398 -8.467 1.00 74.06 197 LEU A O 1
ATOM 1481 N N . PHE A 1 198 ? 0.130 2.662 -6.849 1.00 68.31 198 PHE A N 1
ATOM 1482 C CA . PHE A 1 198 ? -0.390 3.700 -7.736 1.00 68.31 198 PHE A CA 1
ATOM 1483 C C . PHE A 1 198 ? 0.717 4.536 -8.375 1.00 68.31 198 PHE A C 1
ATOM 1485 O O . PHE A 1 198 ? 0.694 4.760 -9.589 1.00 68.31 198 PHE A O 1
ATOM 1492 N N . PHE A 1 199 ? 1.715 4.944 -7.584 1.00 60.56 199 PHE A N 1
ATOM 1493 C CA . PHE A 1 199 ? 2.883 5.680 -8.072 1.00 60.56 199 PHE A CA 1
ATOM 1494 C C . PHE A 1 199 ? 3.607 4.910 -9.180 1.00 60.56 199 PHE A C 1
ATOM 1496 O O . PHE A 1 199 ? 4.089 5.485 -10.157 1.00 60.56 199 PHE A O 1
ATOM 1503 N N . ALA A 1 200 ? 3.634 3.585 -9.068 1.00 57.41 200 ALA A N 1
ATOM 1504 C CA . ALA A 1 200 ? 4.276 2.739 -10.050 1.00 57.41 200 ALA A CA 1
ATOM 1505 C C . ALA A 1 200 ? 3.440 2.475 -11.311 1.00 57.41 200 ALA A C 1
ATOM 1507 O O . ALA A 1 200 ? 4.027 2.080 -12.318 1.00 57.41 200 ALA A O 1
ATOM 1508 N N . LEU A 1 201 ? 2.115 2.675 -11.290 1.00 54.84 201 LEU A N 1
ATOM 1509 C CA . LEU A 1 201 ? 1.205 2.246 -12.360 1.00 54.84 201 LEU A CA 1
ATOM 1510 C C . LEU A 1 201 ? 0.701 3.346 -13.305 1.00 54.84 201 LEU A C 1
ATOM 1512 O O . LEU A 1 201 ? 0.021 2.989 -14.263 1.00 54.84 201 LEU A O 1
ATOM 1516 N N . GLU A 1 202 ? 1.041 4.627 -13.100 1.00 52.69 202 GLU A N 1
ATOM 1517 C CA . GLU A 1 202 ? 0.620 5.762 -13.956 1.00 52.69 202 GLU A CA 1
ATOM 1518 C C . GLU A 1 202 ? -0.815 5.593 -14.518 1.00 52.69 202 GLU A C 1
ATOM 1520 O O . GLU A 1 202 ? -1.035 5.328 -15.700 1.00 52.69 202 GLU A O 1
ATOM 1525 N N . TRP A 1 203 ? -1.808 5.731 -13.634 1.00 44.06 203 TRP A N 1
ATOM 1526 C CA . TRP A 1 203 ? -3.187 6.130 -13.960 1.00 44.06 203 TRP A CA 1
ATOM 1527 C C . TRP A 1 203 ? -3.934 5.346 -15.064 1.00 44.06 203 TRP A C 1
ATOM 1529 O O . TRP A 1 203 ? -4.571 5.958 -15.917 1.00 44.06 203 TRP A O 1
ATOM 1539 N N . ARG A 1 204 ? -3.935 3.999 -15.065 1.00 43.16 204 ARG A N 1
ATOM 1540 C CA . ARG A 1 204 ? -4.851 3.203 -15.934 1.00 43.16 204 ARG A CA 1
ATOM 1541 C C . ARG A 1 204 ? -5.413 1.902 -15.335 1.00 43.16 204 ARG A C 1
ATOM 1543 O O . ARG A 1 204 ? -5.812 1.018 -16.089 1.00 43.16 204 ARG A O 1
ATOM 1550 N N . ALA A 1 205 ? -5.481 1.758 -14.012 1.00 42.00 205 ALA A N 1
ATOM 1551 C CA . ALA A 1 205 ? -6.121 0.594 -13.391 1.00 42.00 205 ALA A CA 1
ATOM 1552 C C . ALA A 1 205 ? -7.465 0.984 -12.756 1.00 42.00 205 ALA A C 1
ATOM 1554 O O . ALA A 1 205 ? -7.516 1.464 -11.626 1.00 42.00 205 ALA A O 1
ATOM 1555 N N . GLU A 1 206 ? -8.559 0.734 -13.483 1.00 40.94 206 GLU A N 1
ATOM 1556 C CA . GLU A 1 206 ? -9.950 0.822 -13.000 1.00 40.94 206 GLU A CA 1
ATOM 1557 C C . GLU A 1 206 ? -10.137 0.104 -11.643 1.00 40.94 206 GLU A C 1
ATOM 1559 O O . GLU A 1 206 ? -10.916 0.543 -10.803 1.00 40.94 206 GLU A O 1
ATOM 1564 N N . ALA A 1 207 ? -9.367 -0.967 -11.404 1.00 40.09 207 ALA A N 1
ATOM 1565 C CA . ALA A 1 207 ? -9.374 -1.758 -10.174 1.00 40.09 207 ALA A CA 1
ATOM 1566 C C . ALA A 1 207 ? -8.825 -1.004 -8.947 1.00 40.09 207 ALA A C 1
ATOM 1568 O O . ALA A 1 207 ? -9.419 -1.080 -7.879 1.00 40.09 207 ALA A O 1
ATOM 1569 N N . ILE A 1 208 ? -7.750 -0.217 -9.097 1.00 43.09 208 ILE A N 1
ATOM 1570 C CA . ILE A 1 208 ? -7.196 0.591 -7.989 1.00 43.09 208 ILE A CA 1
ATOM 1571 C C . ILE A 1 208 ? -8.074 1.815 -7.726 1.00 43.09 208 ILE A C 1
ATOM 1573 O O . ILE A 1 208 ? -8.249 2.228 -6.584 1.00 43.09 208 ILE A O 1
ATOM 1577 N N . ARG A 1 209 ? -8.695 2.361 -8.778 1.00 39.50 209 ARG A N 1
ATOM 1578 C CA . ARG A 1 209 ? -9.696 3.420 -8.632 1.00 39.50 209 ARG A CA 1
ATOM 1579 C C . ARG A 1 209 ? -10.942 2.920 -7.893 1.00 39.50 209 ARG A C 1
ATOM 1581 O O . ARG A 1 209 ? -11.484 3.675 -7.104 1.00 39.50 209 ARG A O 1
ATOM 1588 N N . ARG A 1 210 ? -11.382 1.673 -8.100 1.00 42.53 210 ARG A N 1
ATOM 1589 C CA . ARG A 1 210 ? -12.458 1.071 -7.289 1.00 42.53 210 ARG A CA 1
ATOM 1590 C C . ARG A 1 210 ? -12.037 0.894 -5.836 1.00 42.53 210 ARG A C 1
ATOM 1592 O O . ARG A 1 210 ? -12.774 1.328 -4.969 1.00 42.53 210 ARG A O 1
ATOM 1599 N N . LEU A 1 211 ? -10.825 0.399 -5.585 1.00 43.38 211 LEU A N 1
ATOM 1600 C CA . LEU A 1 211 ? -10.271 0.297 -4.231 1.00 43.38 211 LEU A CA 1
ATOM 1601 C C . LEU A 1 211 ? -10.269 1.652 -3.505 1.00 43.38 211 LEU A C 1
ATOM 1603 O O . LEU A 1 211 ? -10.817 1.741 -2.417 1.00 43.38 211 LEU A O 1
ATOM 1607 N N . SER A 1 212 ? -9.751 2.725 -4.118 1.00 40.69 212 SER A N 1
ATOM 1608 C CA . SER A 1 212 ? -9.687 4.042 -3.459 1.00 40.69 212 SER A CA 1
ATOM 1609 C C . SER A 1 212 ? -11.028 4.788 -3.396 1.00 40.69 212 SER A C 1
ATOM 1611 O O . SER A 1 212 ? -11.207 5.628 -2.522 1.00 40.69 212 SER A O 1
ATOM 1613 N N . VAL A 1 213 ? -11.947 4.563 -4.343 1.00 40.22 213 VAL A N 1
ATOM 1614 C CA . VAL A 1 213 ? -13.254 5.249 -4.388 1.00 40.22 213 VAL A CA 1
ATOM 1615 C C . VAL A 1 213 ? -14.305 4.517 -3.548 1.00 40.22 213 VAL A C 1
ATOM 1617 O O . VAL A 1 213 ? -15.194 5.175 -3.018 1.00 40.22 213 VAL A O 1
ATOM 1620 N N . ASP A 1 214 ? -14.208 3.192 -3.391 1.00 39.62 214 ASP A N 1
ATOM 1621 C CA . ASP A 1 214 ? -15.098 2.427 -2.509 1.00 39.62 214 ASP A CA 1
ATOM 1622 C C . ASP A 1 214 ? -14.654 2.502 -1.032 1.00 39.62 214 ASP A C 1
ATOM 1624 O O . ASP A 1 214 ? -15.539 2.582 -0.184 1.00 39.62 214 ASP A O 1
ATOM 1628 N N . LEU A 1 215 ? -13.344 2.608 -0.733 1.00 40.28 215 LEU A N 1
ATOM 1629 C CA . LEU A 1 215 ? -12.811 2.946 0.607 1.00 40.28 215 LEU A CA 1
ATOM 1630 C C . LEU A 1 215 ? -13.419 4.253 1.148 1.00 40.28 215 LEU A C 1
ATOM 1632 O O . LEU A 1 215 ? -13.979 4.283 2.231 1.00 40.28 215 LEU A O 1
ATOM 1636 N N . VAL A 1 216 ? -13.418 5.309 0.327 1.00 39.75 216 VAL A N 1
ATOM 1637 C CA . VAL A 1 216 ? -13.927 6.645 0.700 1.00 39.75 216 VAL A CA 1
ATOM 1638 C C . VAL A 1 216 ? -15.457 6.770 0.541 1.00 39.75 216 VAL A C 1
ATOM 1640 O O . VAL A 1 216 ? -16.071 7.725 1.011 1.00 39.75 216 VAL A O 1
ATOM 1643 N N . GLY A 1 217 ? -16.107 5.851 -0.183 1.00 35.53 217 GLY A N 1
ATOM 1644 C CA . GLY A 1 217 ? -17.474 6.045 -0.687 1.00 35.53 217 GLY A CA 1
ATOM 1645 C C . GLY A 1 217 ? -18.576 5.188 -0.057 1.00 35.53 217 GLY A C 1
ATOM 1646 O O . GLY A 1 217 ? -19.759 5.496 -0.278 1.00 35.53 217 GLY A O 1
ATOM 1647 N N . ARG A 1 218 ? -18.237 4.106 0.663 1.00 38.94 218 ARG A N 1
ATOM 1648 C CA . ARG A 1 218 ? -19.221 3.093 1.099 1.00 38.94 218 ARG A CA 1
ATOM 1649 C C . ARG A 1 218 ? -19.354 2.843 2.596 1.00 38.94 218 ARG A C 1
ATOM 1651 O O . ARG A 1 218 ? -20.376 2.253 2.942 1.00 38.94 218 ARG A O 1
ATOM 1658 N N . CYS A 1 219 ? -18.459 3.339 3.450 1.00 32.84 219 CYS A N 1
ATOM 1659 C CA . CYS A 1 219 ? -18.748 3.452 4.884 1.00 32.84 219 CYS A CA 1
ATOM 1660 C C . CYS A 1 219 ? -19.779 4.578 5.063 1.00 32.84 219 CYS A C 1
ATOM 1662 O O . CYS A 1 219 ? -19.456 5.760 5.158 1.00 32.84 219 CYS A O 1
ATOM 1664 N N . ARG A 1 220 ? -21.061 4.232 4.902 1.00 37.09 220 ARG A N 1
ATOM 1665 C CA . ARG A 1 220 ? -22.200 5.158 4.933 1.00 37.09 220 ARG A CA 1
ATOM 1666 C C . ARG A 1 220 ? -22.976 4.934 6.221 1.00 37.09 220 ARG A C 1
ATOM 1668 O O . ARG A 1 220 ? -24.074 4.376 6.206 1.00 37.09 220 ARG A O 1
ATOM 1675 N N . CYS A 1 221 ? -22.458 5.469 7.317 1.00 30.89 221 CYS A N 1
ATOM 1676 C CA . CYS A 1 221 ? -23.314 5.870 8.420 1.00 30.89 221 CYS A CA 1
ATOM 1677 C C . CYS A 1 221 ? -24.219 7.035 7.956 1.00 30.89 221 CYS A C 1
ATOM 1679 O O . CYS A 1 221 ? -23.848 7.883 7.144 1.00 30.89 221 CYS A O 1
ATOM 1681 N N . ASN A 1 222 ? -25.472 7.040 8.411 1.00 29.31 222 ASN A N 1
ATOM 1682 C CA . ASN A 1 222 ? -26.546 7.942 7.974 1.00 29.31 222 ASN A CA 1
ATOM 1683 C C . ASN A 1 222 ? -26.421 9.363 8.580 1.00 29.31 222 ASN A C 1
ATOM 1685 O O . ASN A 1 222 ? -27.421 9.987 8.936 1.00 29.31 222 ASN A O 1
ATOM 1689 N N . VAL A 1 223 ? -25.190 9.858 8.721 1.00 32.28 223 VAL A N 1
ATOM 1690 C CA . VAL A 1 223 ? -24.834 11.202 9.191 1.00 32.28 223 VAL A CA 1
ATOM 1691 C C . VAL A 1 223 ? -24.260 11.955 7.984 1.00 32.28 223 VAL A C 1
ATOM 1693 O O . VAL A 1 223 ? -23.472 11.378 7.234 1.00 32.28 223 VAL A O 1
ATOM 1696 N N . PRO A 1 224 ? -24.668 13.204 7.693 1.00 27.97 224 PRO A N 1
ATOM 1697 C CA . PRO A 1 224 ? -24.187 13.911 6.513 1.00 27.97 224 PRO A CA 1
ATOM 1698 C C . PRO A 1 224 ? -22.715 14.325 6.694 1.00 27.97 224 PRO A C 1
ATOM 1700 O O . PRO A 1 224 ? -22.437 15.456 7.080 1.00 27.97 224 PRO A O 1
ATOM 1703 N N . CYS A 1 225 ? -21.770 13.432 6.379 1.00 28.42 225 CYS A N 1
ATOM 1704 C CA . CYS A 1 225 ? -20.352 13.770 6.266 1.00 28.42 225 CYS A CA 1
ATOM 1705 C C . CYS A 1 225 ? -20.136 14.667 5.045 1.00 28.42 225 CYS A C 1
ATOM 1707 O O . CYS A 1 225 ? -20.168 14.251 3.883 1.00 28.42 225 CYS A O 1
ATOM 1709 N N . SER A 1 226 ? -19.947 15.953 5.313 1.00 32.09 226 SER A N 1
ATOM 1710 C CA . SER A 1 226 ? -19.605 16.962 4.326 1.00 32.09 226 SER A CA 1
ATOM 1711 C C . SER A 1 226 ? -18.117 16.910 3.982 1.00 32.09 226 SER A C 1
ATOM 1713 O O . SER A 1 226 ? -17.381 17.832 4.309 1.00 32.09 226 SER A O 1
ATOM 1715 N N . PHE A 1 227 ? -17.690 15.891 3.236 1.00 29.22 227 PHE A N 1
ATOM 1716 C CA . PHE A 1 227 ? -16.485 15.993 2.412 1.00 29.22 227 PHE A CA 1
ATOM 1717 C C . PHE A 1 227 ? -16.908 16.053 0.943 1.00 29.22 227 PHE A C 1
ATOM 1719 O O . PHE A 1 227 ? -16.889 15.084 0.185 1.00 29.22 227 PHE A O 1
ATOM 1726 N N . ARG A 1 228 ? -17.348 17.248 0.524 1.00 30.45 228 ARG A N 1
ATOM 1727 C CA . ARG A 1 228 ? -17.293 17.600 -0.896 1.00 30.45 228 ARG A CA 1
ATOM 1728 C C . ARG A 1 228 ? -15.821 17.540 -1.266 1.00 30.45 228 ARG A C 1
ATOM 1730 O O . ARG A 1 228 ? -15.046 18.348 -0.764 1.00 30.45 228 ARG A O 1
ATOM 1737 N N . ALA A 1 229 ? -15.461 16.626 -2.164 1.00 29.66 229 ALA A N 1
ATOM 1738 C CA . ALA A 1 229 ? -14.264 16.777 -2.970 1.00 29.66 229 ALA A CA 1
ATOM 1739 C C . ALA A 1 229 ? -14.199 18.244 -3.411 1.00 29.66 229 ALA A C 1
ATOM 1741 O O . ALA A 1 229 ? -15.094 18.725 -4.116 1.00 29.66 229 ALA A O 1
ATOM 1742 N N . ALA A 1 230 ? -13.197 18.969 -2.915 1.00 26.22 230 ALA A N 1
ATOM 1743 C CA . ALA A 1 230 ? -12.878 20.278 -3.431 1.00 26.22 230 ALA A CA 1
ATOM 1744 C C . ALA A 1 230 ? -12.776 20.123 -4.948 1.00 26.22 230 ALA A C 1
ATOM 1746 O O . ALA A 1 230 ? -11.998 19.327 -5.474 1.00 26.22 230 ALA A O 1
ATOM 1747 N N . SER A 1 231 ? -13.653 20.839 -5.631 1.00 26.92 231 SER A N 1
ATOM 1748 C CA . SER A 1 231 ? -13.656 21.028 -7.064 1.00 26.92 231 SER A CA 1
ATOM 1749 C C . SER A 1 231 ? -12.247 21.377 -7.543 1.00 26.92 231 SER A C 1
ATOM 1751 O O . SER A 1 231 ? -11.823 22.526 -7.430 1.00 26.92 231 SER A O 1
ATOM 1753 N N . GLN A 1 232 ? -11.541 20.422 -8.143 1.00 29.64 232 GLN A N 1
ATOM 1754 C CA . GLN A 1 232 ? -10.670 20.761 -9.260 1.00 29.64 232 GLN A CA 1
ATOM 1755 C C . GLN A 1 232 ? -11.572 20.901 -10.485 1.00 29.64 232 GLN A C 1
ATOM 1757 O O . GLN A 1 232 ? -11.777 19.967 -11.257 1.00 29.64 232 GLN A O 1
ATOM 1762 N N . SER A 1 233 ? -12.185 22.079 -10.601 1.00 26.48 233 SER A N 1
ATOM 1763 C CA . SER A 1 233 ? -12.723 22.549 -11.872 1.00 26.48 233 SER A CA 1
ATOM 1764 C C . SER A 1 233 ? -11.545 22.814 -12.814 1.00 26.48 233 SER A C 1
ATOM 1766 O O . SER A 1 233 ? -10.598 23.483 -12.394 1.00 26.48 233 SER A O 1
ATOM 1768 N N . PRO A 1 234 ? -11.577 22.341 -14.068 1.00 31.25 234 PRO A N 1
ATOM 1769 C CA . PRO A 1 234 ? -10.664 22.826 -15.088 1.00 31.25 234 PRO A CA 1
ATOM 1770 C C . PRO A 1 234 ? -11.068 24.254 -15.485 1.00 31.25 234 PRO A C 1
ATOM 1772 O O . PRO A 1 234 ? -12.235 24.511 -15.795 1.00 31.25 234 PRO A O 1
ATOM 1775 N N . LEU A 1 235 ? -10.097 25.166 -15.477 1.00 34.12 235 LEU A N 1
ATOM 1776 C CA . LEU A 1 235 ? -10.002 26.215 -16.492 1.00 34.12 235 LEU A CA 1
ATOM 1777 C C . LEU A 1 235 ? -8.971 25.756 -17.522 1.00 34.12 235 LEU A C 1
ATOM 1779 O O . LEU A 1 235 ? -7.934 25.205 -17.086 1.00 34.12 235 LEU A O 1
#